Protein AF-A0A3S4NJR2-F1 (afdb_monomer)

Foldseek 3Di:
DPPPPDDDDDDDDDDDDDPDFDWDQDDPPPPPCCPPLVPPLQVADDDDDDNPDTDTDQDPDPVSVVVVVVCVVCVVVVVVCVVVVVNSHDDDPPDPPFDAVVCCQVPNDAQDKTKHKWFFQDWDLPDDQKFKAFPPPRDGDPDDAQDWDQDPPPRDTTGIHIWTKTWTWTDDPPGIAIEIETRVQCCVQLVDGRVVVVPDDSVVVVVSRVVSNVSRPPWMKTFIWGWHADPVRHIHTYTSHIDTDD

Secondary structure (DSSP, 8-state):
----S------------S----EE-----------TT---TT--------TT--EESS-SSHHHHHHHHHHHHTHHHHHHHHHTTGGGSPPPPSS--PPPHHHHHHHPPTT-EEEEEEEEEE--SSS--EEEEETTT--B--SPTT-EEE-TTT-SEEEEEEEEEEEEEEE-SS-EEEEEEEHHHHHHHH---HHHHHHS-HHHHHHHHHHHHHHHTT--EEEEEEEEE-TTS-EEEEEEEEEE--

Sequence (246 aa):
MIINNYTKVEVVEEASIISTQKKYNFTPLKSTSIDPNSTTTTGRRSFSTRSSSNILINPTIPEAEEMLSFSIQKKEVLDDIVSKKSYLQPPKPKDLETTSIQKIMDSGELGSIHWIKGSITSIPENQQFWYMACSHCKKKTQETYGSSFTCLNCNKLDIAVPRCVINVEITDSTTSIHATLFEDEAQKIFSCTGEHIMNTPMKENYDQLKIWMKNCQDKIFLFCIKVQEHQSGQRRAIIITSQKNE

pLDDT: mean 77.53, std 21.27, range [20.14, 96.0]

Structure (mmCIF, N/CA/C/O backbone):
data_AF-A0A3S4NJR2-F1
#
_entry.id   AF-A0A3S4NJR2-F1
#
loop_
_atom_site.group_PDB
_atom_site.id
_atom_site.type_symbol
_atom_site.label_atom_id
_atom_site.label_alt_id
_atom_site.label_comp_id
_atom_site.label_asym_id
_atom_site.label_entity_id
_atom_site.label_seq_id
_atom_site.pdbx_PDB_ins_code
_atom_site.Cartn_x
_atom_site.Cartn_y
_atom_site.Cartn_z
_atom_site.occupancy
_atom_site.B_iso_or_equiv
_atom_site.auth_seq_id
_atom_site.auth_comp_id
_atom_site.auth_asym_id
_atom_site.auth_atom_id
_atom_site.pdbx_PDB_model_num
ATOM 1 N N . MET A 1 1 ? -23.942 3.165 -5.547 1.00 29.58 1 MET A N 1
ATOM 2 C CA . MET A 1 1 ? -24.378 1.887 -6.145 1.00 29.58 1 MET A CA 1
ATOM 3 C C . MET A 1 1 ? -24.262 2.026 -7.655 1.00 29.58 1 MET A C 1
ATOM 5 O O . MET A 1 1 ? -25.100 2.681 -8.249 1.00 29.58 1 MET A O 1
ATOM 9 N N . ILE A 1 2 ? -23.179 1.534 -8.264 1.00 20.14 2 ILE A N 1
ATOM 10 C CA . ILE A 1 2 ? -23.088 1.441 -9.730 1.00 20.14 2 ILE A CA 1
ATOM 11 C C . ILE A 1 2 ? -23.502 0.014 -10.064 1.00 20.14 2 ILE A C 1
ATOM 13 O O . ILE A 1 2 ? -22.763 -0.931 -9.788 1.00 20.14 2 ILE A O 1
ATOM 17 N N . ILE A 1 3 ? -24.726 -0.139 -10.559 1.00 26.30 3 ILE A N 1
ATOM 18 C CA . ILE A 1 3 ? -25.216 -1.405 -11.095 1.00 26.30 3 ILE A CA 1
ATOM 19 C C . ILE A 1 3 ? -24.567 -1.534 -12.475 1.00 26.30 3 ILE A C 1
ATOM 21 O O . ILE A 1 3 ? -25.004 -0.904 -13.430 1.00 26.30 3 ILE A O 1
ATOM 25 N N . ASN A 1 4 ? -23.460 -2.271 -12.570 1.00 26.42 4 ASN A N 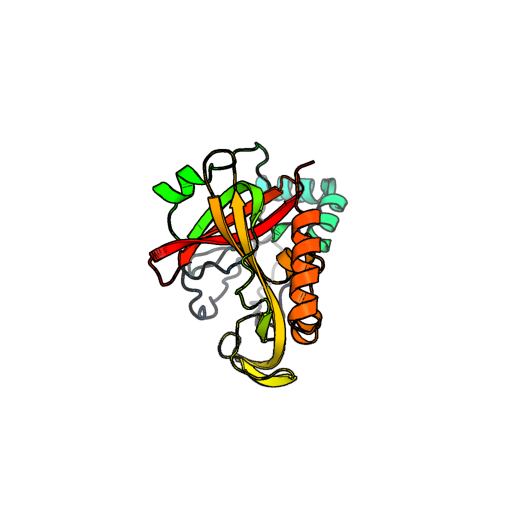1
ATOM 26 C CA . ASN A 1 4 ? -22.873 -2.591 -13.869 1.00 26.42 4 ASN A CA 1
ATOM 27 C C . ASN A 1 4 ? -23.828 -3.528 -14.629 1.00 26.42 4 ASN A C 1
ATOM 29 O O . ASN A 1 4 ? -24.313 -4.503 -14.059 1.00 26.42 4 ASN A O 1
ATOM 33 N N . ASN A 1 5 ? -24.070 -3.203 -15.901 1.00 30.44 5 ASN A N 1
ATOM 34 C CA . ASN A 1 5 ? -25.054 -3.749 -16.851 1.00 30.44 5 ASN A CA 1
ATOM 35 C C . ASN A 1 5 ? -24.989 -5.271 -17.145 1.00 30.44 5 ASN A C 1
ATOM 37 O O . ASN A 1 5 ? -24.939 -5.666 -18.306 1.00 30.44 5 ASN A O 1
ATOM 41 N N . TYR A 1 6 ? -25.016 -6.147 -16.139 1.00 32.25 6 TYR A N 1
ATOM 42 C CA . TYR A 1 6 ? -24.951 -7.606 -16.348 1.00 32.25 6 TYR A CA 1
ATOM 43 C C . TYR A 1 6 ? -26.087 -8.397 -15.686 1.00 32.25 6 TYR A C 1
ATOM 45 O O . TYR A 1 6 ? -25.988 -9.613 -15.538 1.00 32.25 6 TYR A O 1
ATOM 53 N N . THR A 1 7 ? -27.186 -7.740 -15.313 1.00 35.69 7 THR A N 1
ATOM 54 C CA . THR A 1 7 ? -28.342 -8.408 -14.699 1.00 35.69 7 THR A CA 1
ATOM 55 C C . THR A 1 7 ? -29.457 -8.571 -15.725 1.00 35.69 7 THR A C 1
ATOM 57 O O . THR A 1 7 ? -30.041 -7.583 -16.167 1.00 35.69 7 THR A O 1
ATOM 60 N N . LYS A 1 8 ? -29.784 -9.813 -16.096 1.00 32.41 8 LYS A N 1
ATOM 61 C CA . LYS A 1 8 ? -31.030 -10.107 -16.813 1.00 32.41 8 LYS A CA 1
ATOM 62 C C . LYS A 1 8 ? -32.157 -10.105 -15.776 1.00 32.41 8 LYS A C 1
ATOM 64 O O . LYS A 1 8 ? -32.159 -10.938 -14.875 1.00 32.41 8 LYS A O 1
ATOM 69 N N . VAL A 1 9 ? -33.045 -9.119 -15.850 1.00 36.62 9 VAL A N 1
ATOM 70 C CA . VAL A 1 9 ? -34.208 -8.989 -14.963 1.00 36.62 9 VAL A CA 1
ATOM 71 C C . VAL A 1 9 ? -35.401 -9.594 -15.690 1.00 36.62 9 VAL A C 1
ATOM 73 O O . VAL A 1 9 ? -35.828 -9.058 -16.708 1.00 36.62 9 VAL A O 1
ATOM 76 N N . GLU A 1 10 ? -35.925 -10.712 -15.195 1.00 34.59 10 GLU A N 1
ATOM 77 C CA . GLU A 1 10 ? -37.217 -11.227 -15.652 1.00 34.59 10 GLU A CA 1
ATOM 78 C C . GLU A 1 10 ? -38.314 -10.614 -14.777 1.00 34.59 10 GLU A C 1
ATOM 80 O O . GLU A 1 10 ? -38.336 -10.785 -13.557 1.00 34.59 10 GLU A O 1
ATOM 85 N N . VAL A 1 11 ? -39.181 -9.819 -15.405 1.00 35.97 11 VAL A N 1
ATOM 86 C CA . VAL A 1 11 ? -40.350 -9.210 -14.769 1.00 35.97 11 VAL A CA 1
ATOM 87 C C . VAL A 1 11 ? -41.508 -10.184 -14.931 1.00 35.97 11 VAL A C 1
ATOM 89 O O . VAL A 1 11 ? -41.930 -10.453 -16.050 1.00 35.97 11 VAL A O 1
ATOM 92 N N . VAL A 1 12 ? -42.021 -10.708 -13.822 1.00 36.97 12 VAL A N 1
ATOM 93 C CA . VAL A 1 12 ? -43.305 -11.415 -13.818 1.00 36.97 12 VAL A CA 1
ATOM 94 C C . VAL A 1 12 ? -44.387 -10.349 -13.645 1.00 36.97 12 VAL A C 1
ATOM 96 O O . VAL A 1 12 ? -44.468 -9.713 -12.592 1.00 36.97 12 VAL A O 1
ATOM 99 N N . GLU A 1 13 ? -45.143 -10.073 -14.708 1.00 37.41 13 GLU A N 1
ATOM 100 C CA . GLU A 1 13 ? -46.333 -9.223 -14.649 1.00 37.41 13 GLU A CA 1
ATOM 101 C C . GLU A 1 13 ? -47.498 -10.015 -14.060 1.00 37.41 13 GLU A C 1
ATOM 103 O O . GLU A 1 13 ? -47.946 -10.978 -14.669 1.00 37.41 13 GLU A O 1
ATOM 108 N N . GLU A 1 14 ? -48.045 -9.553 -12.936 1.00 33.62 14 GLU A N 1
ATOM 109 C CA . GLU A 1 14 ? -49.468 -9.727 -12.650 1.00 33.62 14 GLU A CA 1
ATOM 110 C C . GLU A 1 14 ? -50.053 -8.418 -12.116 1.00 33.62 14 GLU A C 1
ATOM 112 O O . GLU A 1 14 ? -49.460 -7.702 -11.303 1.00 33.62 14 GLU A O 1
ATOM 117 N N . ALA A 1 15 ? -51.214 -8.082 -12.671 1.00 35.09 15 ALA A N 1
ATOM 118 C CA . ALA A 1 15 ? -51.947 -6.856 -12.448 1.00 35.09 15 ALA A CA 1
ATOM 119 C C . ALA A 1 15 ? -52.637 -6.854 -11.080 1.00 35.09 15 ALA A C 1
ATOM 121 O O . ALA A 1 15 ? -53.415 -7.754 -10.780 1.00 35.09 15 ALA A O 1
ATOM 122 N N . SER A 1 16 ? -52.411 -5.807 -10.284 1.00 31.31 16 SER A N 1
ATOM 123 C CA . SER A 1 16 ? -53.430 -5.016 -9.565 1.00 31.31 16 SER A CA 1
ATOM 124 C C . SER A 1 16 ? -52.796 -4.187 -8.443 1.00 31.31 16 SER A C 1
ATOM 126 O O . SER A 1 16 ? -51.793 -4.545 -7.832 1.00 31.31 16 SER A O 1
ATOM 128 N N . ILE A 1 17 ? -53.369 -3.004 -8.238 1.00 40.81 17 ILE A N 1
ATOM 129 C CA . ILE A 1 17 ? -52.890 -1.919 -7.383 1.00 40.81 17 ILE A CA 1
ATOM 130 C C . ILE A 1 17 ? -53.127 -2.277 -5.910 1.00 40.81 17 ILE A C 1
ATOM 132 O O . ILE A 1 17 ? -54.201 -2.008 -5.389 1.00 40.81 17 ILE A O 1
ATOM 136 N N . ILE A 1 18 ? -52.130 -2.855 -5.239 1.00 33.25 18 ILE A N 1
ATOM 137 C CA . ILE A 1 18 ? -51.950 -2.866 -3.773 1.00 33.25 18 ILE A CA 1
ATOM 138 C C . ILE A 1 18 ? -50.432 -2.829 -3.538 1.00 33.25 18 ILE A C 1
ATOM 140 O O . ILE A 1 18 ? -49.684 -3.357 -4.356 1.00 33.25 18 ILE A O 1
ATOM 144 N N . SER A 1 19 ? -49.948 -2.170 -2.479 1.00 42.81 19 SER A N 1
ATOM 145 C CA . SER A 1 19 ? -48.519 -2.015 -2.161 1.00 42.81 19 SER A CA 1
ATOM 146 C C . SER A 1 19 ? -47.816 -3.364 -1.927 1.00 42.81 19 SER A C 1
ATOM 148 O O . SER A 1 19 ? -47.562 -3.782 -0.797 1.00 42.81 19 SER A O 1
ATOM 150 N N . THR A 1 20 ? -47.502 -4.089 -2.991 1.00 35.66 20 THR A N 1
ATOM 151 C CA . THR A 1 20 ? -46.770 -5.345 -2.906 1.00 35.66 20 THR A CA 1
ATOM 152 C C . THR A 1 20 ? -45.289 -5.018 -2.818 1.00 35.66 20 THR A C 1
ATOM 154 O O . THR A 1 20 ? -44.691 -4.561 -3.797 1.00 35.66 20 THR A O 1
ATOM 157 N N . GLN A 1 21 ? -44.684 -5.252 -1.650 1.00 40.69 21 GLN A N 1
ATOM 158 C CA . GLN A 1 21 ? -43.232 -5.367 -1.536 1.00 40.69 21 GLN A CA 1
ATOM 159 C C . GLN A 1 21 ? -42.765 -6.400 -2.569 1.00 40.69 21 GLN A C 1
ATOM 161 O O . GLN A 1 21 ? -43.020 -7.597 -2.430 1.00 40.69 21 GLN A O 1
ATOM 166 N N . LYS A 1 22 ? -42.120 -5.940 -3.646 1.00 46.94 22 LYS A N 1
ATOM 167 C CA . LYS A 1 22 ? -41.571 -6.839 -4.662 1.00 46.94 22 LYS A CA 1
ATOM 168 C C . LYS A 1 22 ? -40.353 -7.535 -4.069 1.00 46.94 22 LYS A C 1
ATOM 170 O O . LYS A 1 22 ? -39.317 -6.914 -3.828 1.00 46.94 22 LYS A O 1
ATOM 175 N N . LYS A 1 23 ? -40.493 -8.833 -3.817 1.00 38.91 23 LYS A N 1
ATOM 176 C CA . LYS A 1 23 ? -39.397 -9.704 -3.407 1.00 38.91 23 LYS A CA 1
ATOM 177 C C . LYS A 1 23 ? -38.653 -10.158 -4.658 1.00 38.91 23 LYS A C 1
ATOM 179 O O . LYS A 1 23 ? -39.186 -10.921 -5.456 1.00 38.91 23 LYS A O 1
ATOM 184 N N . TYR A 1 24 ? -37.430 -9.673 -4.836 1.00 50.06 24 TYR A N 1
ATOM 185 C CA . TYR A 1 24 ? -36.581 -10.082 -5.950 1.00 50.06 24 TYR A CA 1
ATOM 186 C C . TYR A 1 24 ? -35.698 -11.248 -5.512 1.00 50.06 24 TYR A C 1
ATOM 188 O O . TYR A 1 24 ? -34.908 -11.124 -4.574 1.00 50.06 24 TYR A O 1
ATOM 196 N N . ASN A 1 25 ? -35.828 -12.381 -6.199 1.00 38.06 25 ASN A N 1
ATOM 197 C CA . ASN A 1 25 ? -34.911 -13.502 -6.043 1.00 38.06 25 ASN A CA 1
ATOM 198 C C . ASN A 1 25 ? -33.714 -13.267 -6.965 1.00 38.06 25 ASN A C 1
ATOM 200 O O . ASN A 1 25 ? -33.826 -13.369 -8.184 1.00 38.06 25 ASN A O 1
ATOM 204 N N . PHE A 1 26 ? -32.566 -12.935 -6.384 1.00 42.16 26 PHE A N 1
ATOM 205 C CA . PHE A 1 26 ? -31.324 -12.826 -7.138 1.00 42.16 26 PHE A CA 1
ATOM 206 C C . PHE A 1 26 ? -30.713 -14.219 -7.274 1.00 42.16 26 PHE A C 1
ATOM 208 O O . PHE A 1 26 ? -30.324 -14.826 -6.276 1.00 42.16 26 PHE A O 1
ATOM 215 N N . THR A 1 27 ? -30.607 -14.736 -8.497 1.00 35.25 27 THR A N 1
ATOM 216 C CA . THR A 1 27 ? -29.795 -15.929 -8.748 1.00 35.25 27 THR A CA 1
ATOM 217 C C . THR A 1 27 ? -28.337 -15.556 -8.486 1.00 35.25 27 THR A C 1
ATOM 219 O O . THR A 1 27 ? -27.840 -14.615 -9.113 1.00 35.25 27 THR A O 1
ATOM 222 N N . PRO A 1 28 ? -27.622 -16.243 -7.577 1.00 33.47 28 PRO A N 1
ATOM 223 C CA . PRO A 1 28 ? -26.197 -16.017 -7.432 1.00 33.47 28 PRO A CA 1
ATOM 224 C C . PRO A 1 28 ? -25.546 -16.363 -8.771 1.00 33.47 28 PRO A C 1
ATOM 226 O O . PRO A 1 28 ? -25.568 -17.521 -9.193 1.00 33.47 28 PRO A O 1
ATOM 229 N N . LEU A 1 29 ? -24.964 -15.377 -9.458 1.00 32.09 29 LEU A N 1
ATOM 230 C CA . LEU A 1 29 ? -23.935 -15.701 -10.439 1.00 32.09 29 LEU A CA 1
ATOM 231 C C . LEU A 1 29 ? -22.889 -16.499 -9.668 1.00 32.09 29 LEU A C 1
ATOM 233 O O . LEU A 1 29 ? -22.481 -16.049 -8.593 1.00 32.09 29 LEU A O 1
ATOM 237 N N . LYS A 1 30 ? -22.527 -17.692 -10.172 1.00 31.27 30 LYS A N 1
ATOM 238 C CA . LYS A 1 30 ? -21.440 -18.507 -9.614 1.00 31.27 30 LYS A CA 1
ATOM 239 C C . LYS A 1 30 ? -20.334 -17.538 -9.241 1.00 31.27 30 LYS A C 1
ATOM 241 O O . LYS A 1 30 ? -19.779 -16.889 -10.128 1.00 31.27 30 LYS A O 1
ATOM 246 N N . SER A 1 31 ? -20.075 -17.393 -7.943 1.00 32.47 31 SER A N 1
ATOM 247 C CA . SER A 1 31 ? -18.897 -16.674 -7.518 1.00 32.47 31 SER A CA 1
ATOM 248 C C . SER A 1 31 ? -17.757 -17.396 -8.222 1.00 32.47 31 SER A C 1
ATOM 250 O O . SER A 1 31 ? -17.517 -18.580 -7.989 1.00 32.47 31 SER A O 1
ATOM 252 N N . THR A 1 32 ? -17.080 -16.726 -9.156 1.00 30.62 32 THR A N 1
ATOM 253 C CA . THR A 1 32 ? -15.670 -17.038 -9.354 1.00 30.62 32 THR A CA 1
ATOM 254 C C . THR A 1 32 ? -15.114 -16.887 -7.963 1.00 30.62 32 THR A C 1
ATOM 256 O O . THR A 1 32 ? -15.147 -15.767 -7.454 1.00 30.62 32 THR A O 1
ATOM 259 N N . SER A 1 33 ? -14.831 -18.020 -7.323 1.00 30.11 33 SER A N 1
ATOM 260 C CA . SER A 1 33 ? -14.472 -18.162 -5.922 1.00 30.11 33 SER A CA 1
ATOM 261 C C . SER A 1 33 ? -13.637 -16.965 -5.497 1.00 30.11 33 SER A C 1
ATOM 263 O O . SER A 1 33 ? -12.429 -16.917 -5.722 1.00 30.11 33 SER A O 1
ATOM 265 N N . ILE A 1 34 ? -14.302 -15.956 -4.931 1.00 36.22 34 ILE A N 1
ATOM 266 C CA . ILE A 1 34 ? -13.611 -14.998 -4.102 1.00 36.22 34 ILE A CA 1
ATOM 267 C C . ILE A 1 34 ? -13.386 -15.847 -2.882 1.00 36.22 34 ILE A C 1
ATOM 269 O O . ILE A 1 34 ? -14.312 -16.106 -2.114 1.00 36.22 34 ILE A O 1
ATOM 273 N N . ASP A 1 35 ? -12.189 -16.418 -2.848 1.00 32.62 35 ASP A N 1
ATOM 274 C CA . ASP A 1 35 ? -11.676 -17.137 -1.709 1.00 32.62 35 ASP A CA 1
ATOM 275 C C . ASP A 1 35 ? -12.105 -16.328 -0.472 1.00 32.62 35 ASP A C 1
ATOM 277 O O . ASP A 1 35 ? -11.863 -15.116 -0.441 1.00 32.62 35 ASP A O 1
ATOM 281 N N . PRO A 1 36 ? -12.800 -16.903 0.517 1.00 34.22 36 PRO A N 1
ATOM 282 C CA . PRO A 1 36 ? -13.149 -16.167 1.732 1.00 34.22 36 PRO A CA 1
ATOM 283 C C . PRO A 1 36 ? -11.890 -15.641 2.451 1.00 34.22 36 PRO A C 1
ATOM 285 O O . PRO A 1 36 ? -11.971 -14.675 3.205 1.00 34.22 36 PRO A O 1
ATOM 288 N N . ASN A 1 37 ? -10.718 -16.201 2.118 1.00 34.28 37 ASN A N 1
ATOM 289 C CA . ASN A 1 37 ? -9.389 -15.725 2.505 1.00 34.28 37 ASN A CA 1
ATOM 290 C C . ASN A 1 37 ? -8.712 -14.795 1.476 1.00 34.28 37 ASN A C 1
ATOM 292 O O . ASN A 1 37 ? -7.671 -14.203 1.775 1.00 34.28 37 ASN A O 1
ATOM 296 N N . SER A 1 38 ? -9.309 -14.582 0.298 1.00 34.53 38 SER A N 1
ATOM 297 C CA . SER A 1 38 ? -8.967 -13.529 -0.669 1.00 34.53 38 SER A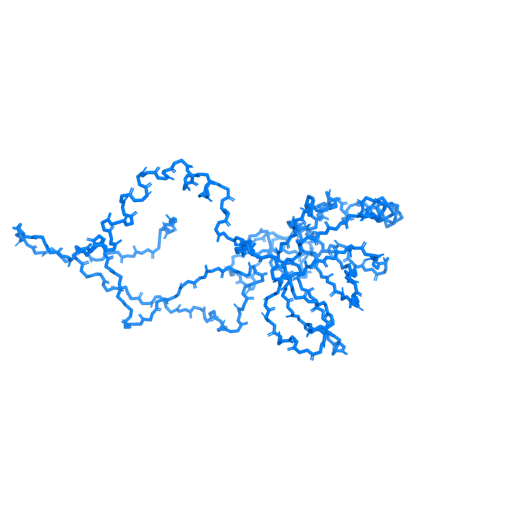 CA 1
ATOM 298 C C . SER A 1 38 ? -9.503 -12.214 -0.129 1.00 34.53 38 SER A C 1
ATOM 300 O O . SER A 1 38 ? -10.408 -11.554 -0.644 1.00 34.53 38 SER A O 1
ATOM 302 N N . THR A 1 39 ? -8.888 -11.828 0.977 1.00 35.34 39 THR A N 1
ATOM 303 C CA . THR A 1 39 ? -8.815 -10.466 1.448 1.00 35.34 39 THR A CA 1
ATOM 304 C C . THR A 1 39 ? -8.203 -9.659 0.313 1.00 35.34 39 THR A C 1
ATOM 306 O O . THR A 1 39 ? -6.978 -9.530 0.207 1.00 35.34 39 THR A O 1
ATOM 309 N N . THR A 1 40 ? -9.066 -9.128 -0.562 1.00 38.59 40 THR A N 1
ATOM 310 C CA . THR A 1 40 ? -8.694 -8.044 -1.468 1.00 38.59 40 THR A CA 1
ATOM 311 C C . THR A 1 40 ? -7.816 -7.094 -0.666 1.00 38.59 40 THR A C 1
ATOM 313 O O . THR A 1 40 ? -8.137 -6.742 0.471 1.00 38.59 40 THR A O 1
ATOM 316 N N . THR A 1 41 ? -6.656 -6.753 -1.218 1.00 41.72 41 THR A N 1
ATOM 317 C CA . THR A 1 41 ? -5.573 -5.979 -0.588 1.00 41.72 41 THR A CA 1
ATOM 318 C C . THR A 1 41 ? -6.032 -4.629 -0.003 1.00 41.72 41 THR A C 1
ATOM 320 O O . THR A 1 41 ? -5.253 -3.902 0.587 1.00 41.72 41 THR A O 1
ATOM 323 N N . THR A 1 42 ? -7.309 -4.288 -0.157 1.00 45.72 42 THR A N 1
ATOM 324 C CA . THR A 1 42 ? -7.905 -2.977 0.037 1.00 45.72 42 THR A CA 1
ATOM 325 C C . THR A 1 42 ? -8.683 -2.795 1.343 1.00 45.72 42 THR A C 1
ATOM 327 O O . THR A 1 42 ? -9.213 -1.710 1.537 1.00 45.72 42 THR A O 1
ATOM 330 N N . GLY A 1 43 ? -8.833 -3.809 2.211 1.00 48.16 43 GLY A N 1
ATOM 331 C CA . GLY A 1 43 ? -9.565 -3.644 3.486 1.00 48.16 43 GLY A CA 1
ATOM 332 C C . GLY A 1 43 ? -11.011 -3.142 3.323 1.00 48.16 43 GLY A C 1
ATOM 333 O O . GLY A 1 43 ? -11.546 -2.452 4.187 1.00 48.16 43 GLY A O 1
ATOM 334 N N . ARG A 1 44 ? -11.633 -3.439 2.173 1.00 54.78 44 ARG A N 1
ATOM 335 C CA . ARG A 1 44 ? -12.941 -2.904 1.780 1.00 54.78 44 ARG A CA 1
ATOM 336 C C . ARG A 1 44 ? -14.063 -3.631 2.507 1.00 54.78 44 ARG A C 1
ATOM 338 O O . ARG A 1 44 ? -14.086 -4.860 2.547 1.00 54.78 44 ARG A O 1
ATOM 345 N N . ARG A 1 45 ? -15.056 -2.873 2.980 1.00 55.16 45 ARG A N 1
ATOM 346 C CA . ARG A 1 45 ? -16.348 -3.433 3.397 1.00 55.16 45 ARG A CA 1
ATOM 347 C C . ARG A 1 45 ? -17.043 -3.996 2.161 1.00 55.16 45 ARG A C 1
ATOM 349 O O . ARG A 1 45 ? -17.325 -3.259 1.218 1.00 55.16 45 ARG A O 1
ATOM 356 N N . SER A 1 46 ? -17.286 -5.300 2.153 1.00 63.97 46 SER A N 1
ATOM 357 C CA . SER A 1 46 ? -18.014 -5.977 1.082 1.00 63.97 46 SER A CA 1
ATOM 358 C C . SER A 1 46 ? -19.084 -6.877 1.682 1.00 63.97 46 SER A C 1
ATOM 360 O O . SER A 1 46 ? -18.899 -7.435 2.760 1.00 63.97 46 SER A O 1
ATOM 362 N N . PHE A 1 47 ? -20.206 -6.989 0.981 1.00 65.31 47 PHE A N 1
ATOM 363 C CA . PHE A 1 47 ? -21.265 -7.940 1.285 1.00 65.31 47 PHE A CA 1
ATOM 364 C C . PHE A 1 47 ? -21.411 -8.871 0.088 1.00 65.31 47 PHE A C 1
ATOM 366 O O . PHE A 1 47 ? -21.287 -8.441 -1.060 1.00 65.31 47 PHE A O 1
ATOM 373 N N . SER A 1 48 ? -21.675 -10.142 0.358 1.00 75.44 48 SER A N 1
ATOM 374 C CA . SER A 1 48 ? -22.055 -11.116 -0.659 1.00 75.44 48 SER A CA 1
ATOM 375 C C . SER A 1 48 ? -23.404 -11.715 -0.284 1.00 75.44 48 SER A C 1
ATOM 377 O O . SER A 1 48 ? -23.754 -11.797 0.894 1.00 75.44 48 SER A O 1
ATOM 379 N N . THR A 1 49 ? -24.185 -12.092 -1.289 1.00 77.56 49 THR A N 1
ATOM 380 C CA . THR A 1 49 ? -25.458 -12.783 -1.094 1.00 77.56 49 THR A CA 1
ATOM 381 C C . THR A 1 49 ? -25.262 -14.288 -1.232 1.00 77.56 49 THR A C 1
ATOM 383 O O . THR A 1 49 ? -24.415 -14.769 -1.986 1.00 77.56 49 THR A O 1
ATOM 386 N N . ARG A 1 50 ? -26.062 -15.050 -0.489 1.00 78.62 50 ARG A N 1
ATOM 387 C CA . ARG A 1 50 ? -26.233 -16.498 -0.654 1.00 78.62 50 ARG A CA 1
ATOM 388 C C . ARG A 1 50 ? -27.612 -16.761 -1.258 1.00 78.62 50 ARG A C 1
ATOM 390 O O . ARG A 1 50 ? -28.441 -15.858 -1.322 1.00 78.62 50 ARG A O 1
ATOM 397 N N . SER A 1 51 ? -27.886 -18.003 -1.650 1.00 82.25 51 SER A N 1
ATOM 398 C CA . SER A 1 51 ? -29.200 -18.402 -2.184 1.00 82.25 51 SER A CA 1
ATOM 399 C C . SER A 1 51 ? -30.369 -18.126 -1.228 1.00 82.25 51 SER A C 1
ATOM 401 O O . SER A 1 51 ? -31.495 -17.962 -1.678 1.00 82.25 51 SER A O 1
ATOM 403 N N . SER A 1 52 ? -30.110 -18.052 0.079 1.00 82.12 52 SER A N 1
ATOM 404 C CA . SER A 1 52 ? -31.097 -17.721 1.111 1.00 82.12 52 SER A CA 1
ATOM 405 C C . SER A 1 52 ? -31.145 -16.234 1.491 1.00 82.12 52 SER A C 1
ATOM 407 O O . SER A 1 52 ? -31.936 -15.853 2.356 1.00 82.12 52 SER A O 1
ATOM 409 N N . SER A 1 53 ? -30.305 -15.380 0.897 1.00 80.81 53 SER A N 1
ATOM 410 C CA . SER A 1 53 ? -30.307 -13.941 1.174 1.00 80.81 53 SER A CA 1
ATOM 411 C C . SER A 1 53 ? -31.521 -13.264 0.542 1.00 80.81 53 SER A C 1
ATOM 413 O O . SER A 1 53 ? -31.876 -13.548 -0.597 1.00 80.81 53 SER A O 1
ATOM 415 N N . ASN A 1 54 ? -32.125 -12.318 1.262 1.00 82.50 54 ASN A N 1
ATOM 416 C CA . ASN A 1 54 ? -33.252 -11.525 0.776 1.00 82.5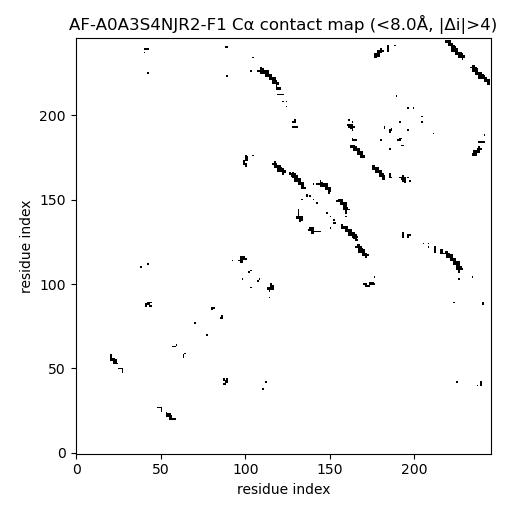0 54 ASN A CA 1
ATOM 417 C C . ASN A 1 54 ? -32.873 -10.042 0.813 1.00 82.50 54 ASN A C 1
ATOM 419 O O . ASN A 1 54 ? -32.352 -9.572 1.822 1.00 82.50 54 ASN A O 1
ATOM 423 N N . ILE A 1 55 ? -33.135 -9.316 -0.275 1.00 84.94 55 ILE A N 1
ATOM 424 C CA . ILE A 1 55 ? -32.976 -7.859 -0.345 1.00 84.94 55 ILE A CA 1
ATOM 425 C C . ILE A 1 55 ? -34.363 -7.274 -0.591 1.00 84.94 55 ILE A C 1
ATOM 427 O O . ILE A 1 55 ? -34.985 -7.554 -1.616 1.00 84.94 55 ILE A O 1
ATOM 431 N N . LEU A 1 56 ? -34.848 -6.485 0.363 1.00 83.81 56 LEU A N 1
ATOM 432 C CA . LEU A 1 56 ? -36.122 -5.781 0.263 1.00 83.81 56 LEU A CA 1
ATOM 433 C C . LEU A 1 56 ? -35.850 -4.351 -0.207 1.00 83.81 56 LEU A C 1
ATOM 435 O O . LEU A 1 56 ? -35.012 -3.660 0.369 1.00 83.81 56 LEU A O 1
ATOM 439 N N . ILE A 1 57 ? -36.539 -3.918 -1.262 1.00 86.25 57 ILE A N 1
ATOM 440 C CA . ILE A 1 57 ? -36.416 -2.556 -1.792 1.00 86.25 57 ILE A CA 1
ATOM 441 C C . ILE A 1 57 ? -37.514 -1.706 -1.166 1.00 86.25 57 ILE A C 1
ATOM 443 O O . ILE A 1 57 ? -38.690 -2.030 -1.319 1.00 86.25 57 ILE A O 1
ATOM 447 N N . ASN A 1 58 ? -37.115 -0.627 -0.491 1.00 81.69 58 ASN A N 1
ATOM 448 C CA . ASN A 1 58 ? -38.006 0.296 0.218 1.00 81.69 58 ASN A CA 1
ATOM 449 C C . ASN A 1 58 ? -39.007 -0.436 1.135 1.00 81.69 58 ASN A C 1
ATOM 451 O O . ASN A 1 58 ? -40.219 -0.299 0.949 1.00 81.69 58 ASN A O 1
ATOM 455 N N . PRO A 1 59 ? -38.528 -1.266 2.083 1.00 87.44 59 PRO A N 1
ATOM 456 C CA . PRO A 1 59 ? -39.421 -1.944 3.008 1.00 87.44 59 PRO A CA 1
ATOM 457 C C . PRO A 1 59 ? -40.164 -0.920 3.869 1.00 87.44 59 PRO A C 1
ATOM 459 O O . PRO A 1 59 ? -39.616 0.109 4.249 1.00 87.44 59 PRO A O 1
ATOM 462 N N . THR A 1 60 ? -41.412 -1.230 4.198 1.00 91.56 60 THR A N 1
ATOM 463 C CA . THR A 1 60 ? -42.267 -0.404 5.062 1.00 91.56 60 THR A CA 1
ATOM 464 C C . THR A 1 60 ? -41.973 -0.743 6.520 1.00 91.56 60 THR A C 1
ATOM 466 O O . THR A 1 60 ? -42.762 -1.409 7.187 1.00 91.56 60 THR A O 1
ATOM 469 N N . ILE A 1 61 ? -40.772 -0.388 6.969 1.00 90.94 61 ILE A N 1
ATOM 470 C CA . ILE A 1 61 ? -40.305 -0.578 8.345 1.00 90.94 61 ILE A CA 1
ATOM 471 C C . ILE A 1 61 ? -39.735 0.747 8.867 1.00 90.94 61 ILE A C 1
ATOM 473 O O . ILE A 1 61 ? -39.172 1.505 8.066 1.00 90.94 61 ILE A O 1
ATOM 477 N N . PRO A 1 62 ? -39.837 1.026 10.179 1.00 93.69 62 PRO A N 1
ATOM 478 C CA . PRO A 1 62 ? -39.378 2.292 10.753 1.00 93.69 62 PRO A CA 1
ATOM 479 C C . PRO A 1 62 ? -37.921 2.629 10.408 1.00 93.69 62 PRO A C 1
ATOM 481 O O . PRO A 1 62 ? -37.605 3.769 10.077 1.00 93.69 62 PRO A O 1
ATOM 484 N N . GLU A 1 63 ? -37.038 1.629 10.390 1.00 89.81 63 GLU A N 1
ATOM 485 C CA . GLU A 1 63 ? -35.610 1.802 10.107 1.00 89.81 63 GLU A CA 1
ATOM 486 C C . GLU A 1 63 ? -35.353 2.295 8.674 1.00 89.81 63 GLU A C 1
ATOM 488 O O . GLU A 1 63 ? -34.408 3.045 8.420 1.00 89.81 63 GLU A O 1
ATOM 493 N N . ALA A 1 64 ? -36.188 1.886 7.714 1.00 84.56 64 ALA A N 1
ATOM 494 C CA . ALA A 1 64 ? -36.061 2.311 6.323 1.00 84.56 64 ALA A CA 1
ATOM 495 C C . ALA A 1 64 ? -36.562 3.746 6.117 1.00 84.56 64 ALA A C 1
ATOM 497 O O . ALA A 1 64 ? -35.956 4.499 5.350 1.00 84.56 64 ALA A O 1
ATOM 498 N N . GLU A 1 65 ? -37.622 4.140 6.825 1.00 90.12 65 GLU A N 1
ATOM 499 C CA . GLU A 1 65 ? -38.132 5.516 6.832 1.00 90.12 65 GLU A CA 1
ATOM 500 C C . GLU A 1 65 ? -37.146 6.480 7.509 1.00 90.12 65 GLU A C 1
ATOM 502 O O . GLU A 1 65 ? -36.881 7.574 6.993 1.00 90.12 65 GLU A O 1
ATOM 507 N N . GLU A 1 66 ? -36.533 6.052 8.615 1.00 93.38 66 GLU A N 1
ATOM 508 C CA . GLU A 1 66 ? -35.469 6.792 9.295 1.00 93.38 66 GLU A CA 1
ATOM 509 C C . GLU A 1 66 ? -34.251 6.969 8.378 1.00 93.38 66 GLU A C 1
ATOM 511 O O . GLU A 1 66 ? -33.763 8.089 8.196 1.00 93.38 66 GLU A O 1
ATOM 516 N N . MET A 1 67 ? -33.793 5.891 7.727 1.00 84.56 67 MET A N 1
ATOM 517 C CA . MET A 1 67 ? -32.659 5.945 6.800 1.00 84.56 67 MET A CA 1
ATOM 518 C C . MET A 1 67 ? -32.938 6.858 5.597 1.00 84.56 67 MET A C 1
ATOM 520 O O . MET A 1 67 ? -32.045 7.594 5.163 1.00 84.56 67 MET A O 1
ATOM 524 N N . LEU A 1 68 ? -34.166 6.851 5.066 1.00 89.06 68 LEU A N 1
ATOM 525 C CA . LEU A 1 68 ? -34.573 7.756 3.990 1.00 89.06 68 LEU A CA 1
ATOM 526 C C . LEU A 1 68 ? -34.514 9.216 4.452 1.00 89.06 68 LEU A C 1
ATOM 528 O O . LEU A 1 68 ? -33.875 10.040 3.792 1.00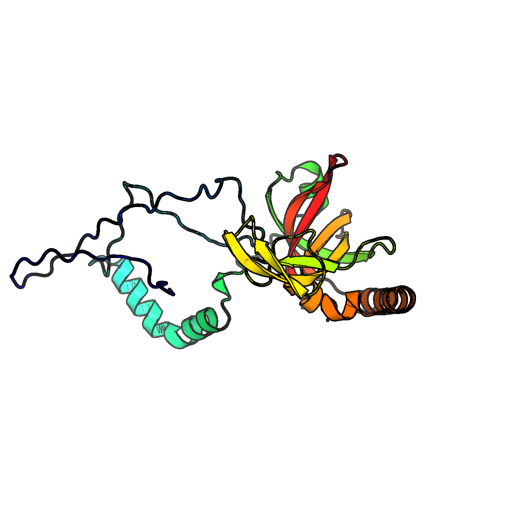 89.06 68 LEU A O 1
ATOM 532 N N . SER A 1 69 ? -35.109 9.516 5.607 1.00 91.81 69 SER A N 1
ATOM 533 C CA . SER A 1 69 ? -35.108 10.858 6.202 1.00 91.81 69 SER A CA 1
ATOM 534 C C . SER A 1 69 ? -33.682 11.362 6.448 1.00 91.81 69 SER A C 1
ATOM 536 O O . SER A 1 69 ? -33.332 12.477 6.049 1.00 91.81 69 SER A O 1
ATOM 538 N N . PHE A 1 70 ? -32.819 10.505 7.004 1.00 90.50 70 PHE A N 1
ATOM 539 C CA . PHE A 1 70 ? -31.395 10.782 7.186 1.00 90.50 70 PHE A CA 1
ATOM 540 C C . PHE A 1 70 ? -30.691 11.080 5.856 1.00 90.50 70 PHE A C 1
ATOM 542 O O . PHE A 1 70 ? -29.917 12.035 5.766 1.00 90.50 70 PHE A O 1
ATOM 549 N N . SER A 1 71 ? -30.965 10.296 4.807 1.00 87.56 71 SER A N 1
ATOM 550 C CA . SER A 1 71 ? -30.321 10.472 3.499 1.00 87.56 71 SER A CA 1
ATOM 551 C C . SER A 1 71 ? -30.668 11.805 2.835 1.00 87.56 71 SER A C 1
ATOM 553 O O . SER A 1 71 ? -29.803 12.429 2.220 1.00 87.56 71 SER A O 1
ATOM 555 N N . ILE A 1 72 ? -31.907 12.272 3.011 1.00 91.06 72 ILE A N 1
ATOM 556 C CA . ILE A 1 72 ? -32.362 13.574 2.518 1.00 91.06 72 ILE A CA 1
ATOM 557 C C . ILE A 1 72 ? -31.685 14.688 3.319 1.00 91.06 72 ILE A C 1
ATOM 559 O O . ILE A 1 72 ? -31.109 15.605 2.734 1.00 91.06 72 ILE A O 1
ATOM 563 N N . GLN A 1 73 ? -31.684 14.580 4.650 1.00 93.75 73 GLN A N 1
ATOM 564 C CA . GLN A 1 73 ? -31.081 15.582 5.532 1.00 93.75 73 GLN A CA 1
ATOM 565 C C . GLN A 1 73 ? -29.564 15.721 5.324 1.00 93.75 73 GLN A C 1
ATOM 567 O O . GLN A 1 73 ? -29.011 16.811 5.463 1.00 93.75 73 GLN A O 1
ATOM 572 N N . LYS A 1 74 ? -28.871 14.620 5.013 1.00 92.00 74 LYS A N 1
ATOM 573 C CA . LYS A 1 74 ? -27.408 14.564 4.854 1.00 92.00 74 LYS A CA 1
ATOM 574 C C . LYS A 1 74 ? -26.962 14.449 3.397 1.00 92.00 74 LYS A C 1
ATOM 576 O O . LYS A 1 74 ? -25.826 14.046 3.152 1.00 92.00 74 LYS A O 1
ATOM 581 N N . LYS A 1 75 ? -27.822 14.814 2.441 1.00 90.00 75 LYS A N 1
ATOM 582 C CA . LYS A 1 75 ? -27.582 14.652 1.000 1.00 90.00 75 LYS A CA 1
ATOM 583 C C . LYS A 1 75 ? -26.208 15.158 0.557 1.00 90.00 75 LYS A C 1
ATOM 585 O O . LYS A 1 75 ? -25.458 14.396 -0.035 1.00 90.00 75 LYS A O 1
ATOM 590 N N . GLU A 1 76 ? -25.847 16.390 0.912 1.00 90.31 76 GLU A N 1
ATOM 591 C CA . GLU A 1 76 ? -24.558 16.985 0.524 1.00 90.31 76 GLU A CA 1
ATOM 592 C C . GLU A 1 76 ? -23.356 16.188 1.054 1.00 90.31 76 GLU A C 1
ATOM 594 O O . GLU A 1 76 ? -22.398 15.932 0.328 1.00 90.31 76 GLU A O 1
ATOM 599 N N . VAL A 1 77 ? -23.427 15.726 2.307 1.00 86.56 77 VAL A N 1
ATOM 600 C CA . VAL A 1 77 ? -22.377 14.902 2.927 1.00 86.56 77 VAL A CA 1
ATOM 601 C C . VAL A 1 77 ? -22.271 13.545 2.230 1.00 86.56 77 VAL A C 1
ATOM 603 O O . VAL A 1 77 ? -21.171 13.041 2.005 1.00 86.56 77 VAL A O 1
ATOM 606 N N . LEU A 1 78 ? -23.405 12.937 1.880 1.00 82.00 78 LEU A N 1
ATOM 607 C CA . LEU A 1 78 ? -23.434 11.663 1.165 1.00 82.00 78 LEU A CA 1
ATOM 608 C C . LEU A 1 78 ? -22.904 11.807 -0.265 1.00 82.00 78 LEU A C 1
ATOM 610 O O . LEU A 1 78 ? -22.128 10.958 -0.701 1.00 82.00 78 LEU A O 1
ATOM 614 N N . ASP A 1 79 ? -23.258 12.883 -0.964 1.00 86.44 79 ASP A N 1
ATOM 615 C CA . ASP A 1 79 ? -22.761 13.185 -2.308 1.00 86.44 79 ASP A CA 1
ATOM 616 C C . ASP A 1 79 ? -21.232 13.409 -2.289 1.00 86.44 79 ASP A C 1
ATOM 618 O O . ASP A 1 79 ? -20.511 12.891 -3.152 1.00 86.44 79 ASP A O 1
ATOM 622 N N . ASP A 1 80 ? -20.699 14.065 -1.252 1.00 83.31 80 ASP A N 1
ATOM 623 C CA . ASP A 1 80 ? -19.253 14.191 -1.020 1.00 83.31 80 ASP A CA 1
ATOM 624 C C . ASP A 1 80 ? -18.578 12.827 -0.779 1.00 83.31 80 ASP A C 1
ATOM 626 O O . ASP A 1 80 ? -17.579 12.485 -1.417 1.00 83.31 80 ASP A O 1
ATOM 630 N N . ILE A 1 81 ? -19.159 11.989 0.085 1.00 76.94 81 ILE A N 1
ATOM 631 C CA . ILE A 1 81 ? -18.657 10.631 0.355 1.00 76.94 81 ILE A CA 1
ATOM 632 C C . ILE A 1 81 ? -18.658 9.777 -0.920 1.00 76.94 81 ILE A C 1
ATOM 634 O O . ILE A 1 81 ? -17.721 9.002 -1.148 1.00 76.94 81 ILE A O 1
ATOM 638 N N . VAL A 1 82 ? -19.704 9.891 -1.743 1.00 80.00 82 VAL A N 1
ATOM 639 C CA . VAL A 1 82 ? -19.852 9.125 -2.985 1.00 80.00 82 VAL A CA 1
ATOM 640 C C . VAL A 1 82 ? -18.850 9.587 -4.036 1.00 80.00 82 VAL A C 1
ATOM 642 O O . VAL A 1 82 ? -18.168 8.741 -4.624 1.00 80.00 82 VAL A O 1
ATOM 645 N N . SER A 1 83 ? -18.728 10.899 -4.240 1.00 79.19 83 SER A N 1
ATOM 646 C CA . SER A 1 83 ? -17.808 11.491 -5.220 1.00 79.19 83 SER A CA 1
ATOM 647 C C . SER A 1 83 ? -16.346 11.186 -4.885 1.00 79.19 83 SER A C 1
ATOM 649 O O . SER A 1 83 ? -15.604 10.710 -5.748 1.00 79.19 83 SER A O 1
ATOM 651 N N . LYS A 1 84 ? -15.953 11.337 -3.615 1.00 75.94 84 LYS A N 1
ATOM 652 C CA . LYS A 1 84 ? -14.600 11.015 -3.125 1.00 75.94 84 LYS A CA 1
ATOM 653 C C . LYS A 1 84 ? -14.355 9.520 -2.932 1.00 75.94 84 LYS A C 1
ATOM 655 O O . LYS A 1 84 ? -13.225 9.107 -2.685 1.00 75.94 84 LYS A O 1
ATOM 660 N N . LYS A 1 85 ? -15.401 8.693 -3.031 1.00 72.06 85 LYS A N 1
ATOM 661 C CA . LYS A 1 85 ? -15.368 7.249 -2.752 1.00 72.06 85 LYS A CA 1
ATOM 662 C C . LYS A 1 85 ? -14.787 6.912 -1.371 1.00 72.06 85 LYS A C 1
ATOM 664 O O . LYS A 1 85 ? -14.182 5.853 -1.193 1.00 72.06 85 LYS A O 1
ATOM 669 N N . SER A 1 86 ? -15.004 7.776 -0.377 1.00 66.38 86 SER A N 1
ATOM 670 C CA . SER A 1 86 ? -14.442 7.642 0.979 1.00 66.38 86 SER A CA 1
ATOM 671 C C . SER A 1 86 ? -14.858 6.339 1.673 1.00 66.38 86 SER A C 1
ATOM 673 O O . SER A 1 86 ? -14.126 5.817 2.506 1.00 66.38 86 SER A O 1
ATOM 675 N N . TYR A 1 87 ? -16.000 5.763 1.282 1.00 67.06 87 TYR A N 1
ATOM 676 C CA . TYR A 1 87 ? -16.503 4.471 1.767 1.00 67.06 87 TYR A CA 1
ATOM 677 C C . TYR A 1 87 ? -15.638 3.259 1.372 1.00 67.06 87 TYR A C 1
ATOM 679 O O . TYR A 1 87 ? -15.842 2.167 1.902 1.00 67.06 87 TYR A O 1
ATOM 687 N N . LEU A 1 88 ? -14.703 3.415 0.426 1.00 65.75 88 LEU A N 1
ATOM 688 C CA . LEU A 1 88 ? -13.747 2.365 0.057 1.00 65.75 88 LEU A CA 1
ATOM 689 C C . LEU A 1 88 ? -12.556 2.283 1.013 1.00 65.75 88 LEU A C 1
ATOM 691 O O . LEU A 1 88 ? -11.817 1.300 0.950 1.00 65.75 88 LEU A O 1
ATOM 695 N N . GLN A 1 89 ? -12.354 3.298 1.853 1.00 63.50 89 GLN A N 1
ATOM 696 C CA . GLN A 1 89 ? -11.288 3.311 2.842 1.00 63.50 89 GLN A CA 1
ATOM 697 C C . GLN A 1 89 ? -11.783 2.717 4.167 1.00 63.50 89 GLN A C 1
ATOM 699 O O . GLN A 1 89 ? -12.964 2.862 4.503 1.00 63.50 89 GLN A O 1
ATOM 704 N N . PRO A 1 90 ? -10.908 2.041 4.931 1.00 64.38 90 PRO A N 1
ATOM 705 C CA . PRO A 1 90 ? -11.259 1.600 6.270 1.00 64.38 90 PRO A CA 1
ATOM 706 C C . PRO A 1 90 ? -11.700 2.812 7.108 1.00 64.38 90 PRO A C 1
ATOM 708 O O . PRO A 1 90 ? -11.116 3.894 6.978 1.00 64.38 90 PRO A O 1
ATOM 711 N N . PRO A 1 91 ? -12.751 2.665 7.939 1.00 62.09 91 PRO A N 1
ATOM 712 C CA . PRO A 1 91 ? -13.225 3.753 8.782 1.00 62.09 91 PRO A CA 1
ATOM 713 C C . PRO A 1 91 ? -12.070 4.240 9.652 1.00 62.09 91 PRO A C 1
ATOM 715 O O . PRO A 1 91 ? -11.377 3.433 10.276 1.00 62.09 91 PRO A O 1
ATOM 718 N N . LYS A 1 92 ? -11.875 5.559 9.692 1.00 64.38 92 LYS A N 1
ATOM 719 C CA . LYS A 1 92 ? -10.965 6.152 10.666 1.00 64.38 92 LYS A CA 1
ATOM 720 C C . LYS A 1 92 ? -11.462 5.758 12.063 1.00 64.38 92 LYS A C 1
ATOM 722 O O . LYS A 1 92 ? -12.668 5.893 12.304 1.00 64.38 92 LYS A O 1
ATOM 727 N N . PRO A 1 93 ? -10.595 5.265 12.958 1.00 62.03 93 PRO A N 1
ATOM 728 C CA . PRO A 1 93 ? -10.967 5.072 14.349 1.00 62.03 93 PRO A CA 1
ATOM 729 C C . PRO A 1 93 ? -11.491 6.410 14.886 1.00 62.03 93 PRO A C 1
ATOM 731 O O . PRO A 1 93 ? -10.811 7.426 14.755 1.00 62.03 93 PRO A O 1
ATOM 734 N N . LYS A 1 94 ? -12.741 6.439 15.374 1.00 58.06 94 LYS A N 1
ATOM 735 C CA . LYS A 1 94 ? -13.312 7.642 16.012 1.00 58.06 94 LYS A CA 1
ATOM 736 C C . LYS A 1 94 ? -12.551 7.960 17.295 1.00 58.06 94 LYS A C 1
ATOM 738 O O . LYS A 1 94 ? -12.255 9.119 17.557 1.00 58.06 94 LYS A O 1
ATOM 743 N N . ASP A 1 95 ? -12.183 6.896 17.999 1.00 54.47 95 ASP A N 1
ATOM 744 C CA . ASP A 1 95 ? -11.262 6.888 19.116 1.00 54.47 95 ASP A CA 1
ATOM 745 C C . ASP A 1 95 ? -9.955 6.289 18.618 1.00 54.47 95 ASP A C 1
ATOM 747 O O . ASP A 1 95 ? -9.955 5.296 17.894 1.00 54.47 95 ASP A O 1
ATOM 751 N N . LEU A 1 96 ? -8.845 6.922 18.961 1.00 56.28 96 LEU A N 1
ATOM 752 C CA . LEU A 1 96 ? -7.485 6.634 18.519 1.00 56.28 96 LEU A CA 1
ATOM 753 C C . LEU A 1 96 ? -6.949 5.268 19.019 1.00 56.28 96 LEU A C 1
ATOM 755 O O . LEU A 1 96 ? -5.791 5.194 19.419 1.00 56.28 96 LEU A O 1
ATOM 759 N N . GLU A 1 97 ? -7.754 4.195 19.043 1.00 68.50 97 GLU A N 1
ATOM 760 C CA . GLU A 1 97 ? -7.329 2.831 19.392 1.00 68.50 97 GLU A CA 1
ATOM 761 C C . GLU A 1 97 ? -6.399 2.279 18.306 1.00 68.50 97 GLU A C 1
ATOM 763 O O . GLU A 1 97 ? -6.734 1.434 17.475 1.00 68.50 97 GLU A O 1
ATOM 768 N N . THR A 1 98 ? -5.191 2.824 18.288 1.00 84.25 98 THR A N 1
ATOM 769 C CA . THR A 1 98 ? -4.074 2.306 17.527 1.00 84.25 98 THR A CA 1
ATOM 770 C C . THR A 1 98 ? -3.485 1.130 18.280 1.00 84.25 98 THR A C 1
ATOM 772 O O . THR A 1 98 ? -3.319 1.166 19.499 1.00 84.25 98 THR A O 1
ATOM 775 N N . THR A 1 99 ? -3.134 0.088 17.550 1.00 88.81 99 THR A N 1
ATOM 776 C CA . THR A 1 99 ? -2.412 -1.060 18.087 1.00 88.81 99 THR A CA 1
ATOM 777 C C . THR A 1 99 ? -0.917 -0.750 18.058 1.00 88.81 99 THR A C 1
ATOM 779 O O . THR A 1 99 ? -0.430 -0.192 17.077 1.00 88.81 99 THR A O 1
ATOM 782 N N . SER A 1 100 ? -0.182 -1.093 19.119 1.00 92.62 100 SER A N 1
ATOM 783 C CA . SER A 1 100 ? 1.280 -0.998 19.089 1.00 92.62 100 SER A CA 1
ATOM 784 C C . SER A 1 100 ? 1.864 -2.030 18.130 1.00 92.62 100 SER A C 1
ATOM 786 O O . SER A 1 100 ? 1.340 -3.142 17.988 1.00 92.62 100 SER A O 1
ATOM 788 N N . ILE A 1 101 ? 2.977 -1.686 17.494 1.00 94.06 101 ILE A N 1
ATOM 789 C CA . ILE A 1 101 ? 3.649 -2.574 16.548 1.00 94.06 101 ILE A CA 1
ATOM 790 C C . ILE A 1 101 ? 4.110 -3.851 17.263 1.00 94.06 101 ILE A C 1
ATOM 792 O O . ILE A 1 101 ? 3.931 -4.939 16.720 1.00 94.06 101 ILE A O 1
ATOM 796 N N . GLN A 1 102 ? 4.581 -3.760 18.512 1.00 93.50 102 GLN A N 1
ATOM 797 C CA . GLN A 1 102 ? 4.980 -4.934 19.298 1.00 93.50 102 GLN A CA 1
ATOM 798 C C . GLN A 1 102 ? 3.838 -5.949 19.445 1.00 93.50 102 GLN A C 1
ATOM 800 O O . GLN A 1 102 ? 4.016 -7.133 19.171 1.00 93.50 102 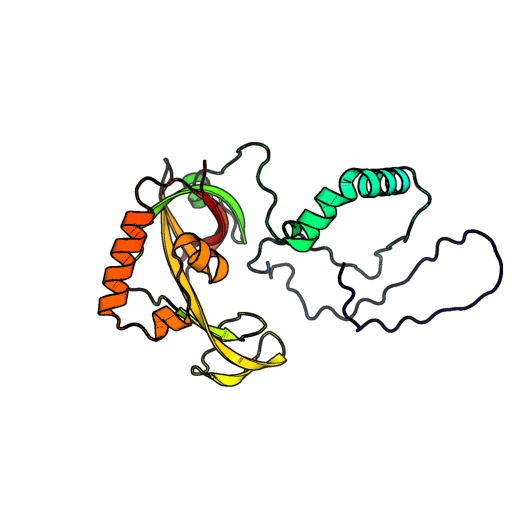GLN A O 1
ATOM 805 N N . LYS A 1 103 ? 2.622 -5.488 19.764 1.00 92.12 103 LYS A N 1
ATOM 806 C CA . LYS A 1 103 ? 1.456 -6.375 19.890 1.00 92.12 103 LYS A CA 1
ATOM 807 C C . LYS A 1 103 ? 1.131 -7.081 18.570 1.00 92.12 103 LYS A C 1
ATOM 809 O O . LYS A 1 103 ? 0.750 -8.255 18.579 1.00 92.12 103 LYS A O 1
ATOM 814 N N . ILE A 1 104 ? 1.305 -6.390 17.442 1.00 91.19 104 ILE A N 1
ATOM 815 C CA . ILE A 1 104 ? 1.134 -6.967 16.101 1.00 91.19 104 ILE A CA 1
ATOM 816 C C . ILE A 1 104 ? 2.229 -7.992 15.806 1.00 91.19 104 ILE A C 1
ATOM 818 O O . ILE A 1 104 ? 1.928 -9.027 15.216 1.00 91.19 104 ILE A O 1
ATOM 822 N N . MET A 1 105 ? 3.469 -7.749 16.228 1.00 89.56 105 MET A N 1
ATOM 823 C CA . MET A 1 105 ? 4.593 -8.674 16.045 1.00 89.56 105 MET A CA 1
ATOM 824 C C . MET A 1 105 ? 4.473 -9.937 16.902 1.00 89.56 105 MET A C 1
ATOM 826 O O . MET A 1 105 ? 4.837 -11.012 16.432 1.00 89.56 105 MET A O 1
ATOM 830 N N . ASP A 1 106 ? 3.875 -9.836 18.089 1.00 88.69 106 ASP A N 1
ATOM 831 C CA . ASP A 1 106 ? 3.683 -10.977 18.990 1.00 88.69 106 ASP A CA 1
ATOM 832 C C . ASP A 1 106 ? 2.426 -11.780 18.619 1.00 88.69 106 ASP A C 1
ATOM 834 O O . ASP A 1 106 ? 2.468 -12.993 18.412 1.00 88.69 106 ASP A O 1
ATOM 838 N N . SER A 1 107 ? 1.294 -11.096 18.418 1.00 86.50 107 SER A N 1
ATOM 839 C CA . SER A 1 107 ? -0.042 -11.726 18.395 1.00 86.50 107 SER A CA 1
ATOM 840 C C . SER A 1 107 ? -0.910 -11.415 17.169 1.00 86.50 107 SER A C 1
ATOM 842 O O . SER A 1 107 ? -2.016 -11.935 17.061 1.00 86.50 107 SER A O 1
ATOM 844 N N . GLY A 1 108 ? -0.439 -10.588 16.231 1.00 83.75 108 GLY A N 1
ATOM 845 C CA . GLY A 1 108 ? -1.182 -10.258 15.014 1.00 83.75 108 GLY A CA 1
ATOM 846 C C . GLY A 1 108 ? -1.414 -11.465 14.100 1.00 83.75 108 GLY A C 1
ATOM 847 O O . GLY A 1 108 ? -0.468 -12.041 13.565 1.00 83.75 108 GLY A O 1
ATOM 848 N N . GLU A 1 109 ? -2.681 -11.810 13.874 1.00 86.81 109 GLU A N 1
ATOM 849 C CA . GLU A 1 109 ? -3.077 -12.855 12.926 1.00 86.81 109 GLU A CA 1
ATOM 850 C C . GLU A 1 109 ? -2.800 -12.430 11.476 1.00 86.81 109 GLU A C 1
ATOM 852 O O . GLU A 1 109 ? -3.001 -11.269 11.101 1.00 86.81 109 GLU A O 1
ATOM 857 N N . LEU A 1 110 ? -2.386 -13.365 10.619 1.00 86.88 110 LEU A N 1
ATOM 858 C CA . LEU A 1 110 ? -2.173 -13.078 9.201 1.00 86.88 110 LEU A CA 1
ATOM 859 C C . LEU A 1 110 ? -3.478 -12.630 8.532 1.00 86.88 110 LEU A C 1
ATOM 861 O O . LEU A 1 110 ? -4.526 -13.250 8.677 1.00 86.88 110 LEU A O 1
ATOM 865 N N . GLY A 1 111 ? -3.410 -11.538 7.776 1.00 83.94 111 GLY A N 1
ATOM 866 C CA . GLY A 1 111 ? -4.567 -10.936 7.121 1.00 83.94 111 GLY A CA 1
ATOM 867 C C . GLY A 1 111 ? -5.391 -9.999 8.004 1.00 83.94 111 GLY A C 1
ATOM 868 O O . GLY A 1 111 ? -6.228 -9.278 7.454 1.00 83.94 111 GLY A O 1
ATOM 869 N N . SER A 1 112 ? -5.130 -9.945 9.316 1.00 85.62 112 SER A N 1
ATOM 870 C CA . SER A 1 112 ? -5.772 -8.978 10.211 1.00 85.62 112 SER A CA 1
ATOM 871 C C . SER A 1 112 ? -5.377 -7.539 9.860 1.00 85.62 112 SER A C 1
ATOM 873 O O . SER A 1 112 ? -4.287 -7.279 9.338 1.00 85.62 112 SER A O 1
ATOM 875 N N . ILE A 1 113 ? -6.298 -6.605 10.105 1.00 88.00 113 ILE A N 1
ATOM 876 C CA . ILE A 1 113 ? -6.142 -5.184 9.787 1.00 88.00 113 ILE A CA 1
ATOM 877 C C . ILE A 1 113 ? -6.052 -4.395 11.088 1.00 88.00 113 ILE A C 1
ATOM 879 O O . ILE A 1 113 ? -6.937 -4.511 11.932 1.00 88.00 113 ILE A O 1
ATOM 883 N N . HIS A 1 114 ? -5.021 -3.562 11.213 1.00 88.50 114 HIS A N 1
ATOM 884 C CA . HIS A 1 114 ? -4.763 -2.747 12.400 1.00 88.50 114 HIS A CA 1
ATOM 885 C C . HIS A 1 114 ? -4.484 -1.304 12.014 1.00 88.50 114 HIS A C 1
ATOM 887 O O . HIS A 1 114 ? -3.889 -1.029 10.972 1.00 88.50 114 HIS A O 1
ATOM 893 N N . TRP A 1 115 ? -4.880 -0.378 12.877 1.00 90.88 115 TRP A N 1
ATOM 894 C CA . TRP A 1 115 ? -4.424 1.003 12.806 1.00 90.88 115 TRP A CA 1
ATOM 895 C C . TRP A 1 115 ? -3.200 1.169 13.698 1.00 90.88 115 TRP A C 1
ATOM 897 O O . TRP A 1 115 ? -3.242 0.774 14.858 1.00 90.88 115 TRP A O 1
ATOM 907 N N . ILE A 1 116 ? -2.123 1.746 13.174 1.00 92.25 116 ILE A N 1
ATOM 908 C CA . ILE A 1 116 ? -0.888 2.022 13.914 1.00 92.25 116 ILE A CA 1
ATOM 909 C C . ILE A 1 116 ? -0.506 3.491 13.754 1.00 92.25 116 ILE A C 1
ATOM 911 O O . ILE A 1 116 ? -0.732 4.092 12.700 1.00 92.25 116 ILE A O 1
ATOM 915 N N . LYS A 1 117 ? 0.098 4.065 14.793 1.00 92.94 117 LYS A N 1
ATOM 916 C CA . LYS A 1 117 ? 0.699 5.399 14.752 1.00 92.94 117 LYS A CA 1
ATOM 917 C C . LYS A 1 117 ? 2.213 5.239 14.761 1.00 92.94 117 LYS A C 1
ATOM 919 O O . LYS A 1 117 ? 2.752 4.671 15.702 1.00 92.94 117 LYS A O 1
ATOM 924 N N . GLY A 1 118 ? 2.888 5.728 13.728 1.00 92.94 118 GLY A N 1
ATOM 925 C CA . GLY A 1 118 ? 4.335 5.568 13.597 1.00 92.94 118 GLY A CA 1
ATOM 926 C C . GLY A 1 118 ? 4.941 6.492 12.552 1.00 92.94 118 GLY A C 1
ATOM 927 O O . GLY A 1 118 ? 4.227 7.171 11.809 1.00 92.94 118 GLY A O 1
ATOM 928 N N . SER A 1 119 ? 6.266 6.528 12.501 1.00 94.69 119 SER A N 1
ATOM 929 C CA . SER A 1 119 ? 7.038 7.268 11.501 1.00 94.69 119 SER A CA 1
ATOM 930 C C . SER A 1 119 ? 7.762 6.303 10.566 1.00 94.69 119 SER A C 1
ATOM 932 O O . SER A 1 119 ? 8.053 5.163 10.926 1.00 94.69 119 SER A O 1
ATOM 934 N N . ILE A 1 120 ? 8.033 6.753 9.340 1.00 94.88 120 ILE A N 1
ATOM 935 C CA . ILE A 1 120 ? 8.878 6.009 8.401 1.00 94.88 120 ILE A CA 1
ATOM 936 C C . ILE A 1 120 ? 10.329 6.311 8.766 1.00 94.88 120 ILE A C 1
ATOM 938 O O . ILE A 1 120 ? 10.773 7.449 8.617 1.00 94.88 120 ILE A O 1
ATOM 942 N N . THR A 1 121 ? 11.050 5.307 9.256 1.00 93.50 121 THR A N 1
ATOM 943 C CA . THR A 1 121 ? 12.422 5.457 9.771 1.00 93.50 121 THR A CA 1
ATOM 944 C C . THR A 1 121 ? 13.483 4.994 8.789 1.00 93.50 121 THR A C 1
ATOM 946 O O . THR A 1 121 ? 14.606 5.493 8.830 1.00 93.50 121 THR A O 1
ATOM 949 N N . SER A 1 122 ? 13.133 4.091 7.873 1.00 92.56 122 SER A N 1
ATOM 950 C CA . SER A 1 122 ? 14.051 3.591 6.854 1.00 92.56 122 SER A CA 1
ATOM 951 C C . SER A 1 122 ? 13.322 3.210 5.569 1.00 92.56 122 SER A C 1
ATOM 953 O O . SER A 1 122 ? 12.181 2.741 5.586 1.00 92.56 122 SER A O 1
ATOM 955 N N . ILE A 1 123 ? 14.000 3.387 4.437 1.00 92.62 123 ILE A N 1
ATOM 956 C CA . ILE A 1 123 ? 13.606 2.861 3.130 1.00 92.62 123 ILE A CA 1
ATOM 957 C C . ILE A 1 123 ? 14.805 2.050 2.626 1.00 92.62 123 ILE A C 1
ATOM 959 O O . ILE A 1 123 ? 15.836 2.650 2.321 1.00 92.62 123 ILE A O 1
ATOM 963 N N . PRO A 1 124 ? 14.717 0.709 2.537 1.00 89.62 124 PRO A N 1
ATOM 964 C CA . PRO A 1 124 ? 15.822 -0.108 2.049 1.00 89.62 124 PRO A CA 1
ATOM 965 C C . PRO A 1 124 ? 16.284 0.339 0.659 1.00 89.62 124 PRO A C 1
ATOM 967 O O . PRO A 1 124 ? 15.477 0.437 -0.262 1.00 89.62 124 PRO A O 1
ATOM 970 N N . GLU A 1 125 ? 17.582 0.585 0.500 1.00 85.50 125 GLU A N 1
ATOM 971 C CA . GLU A 1 125 ? 18.178 1.023 -0.771 1.00 85.50 125 GLU A CA 1
ATOM 972 C C . GLU A 1 125 ? 18.186 -0.096 -1.824 1.00 85.50 125 GLU A C 1
ATOM 974 O O . GLU A 1 125 ? 17.962 0.140 -3.010 1.00 85.50 125 GLU A O 1
ATOM 979 N N . ASN A 1 126 ? 18.389 -1.339 -1.380 1.00 85.06 126 ASN A N 1
ATOM 980 C CA . ASN A 1 126 ? 18.475 -2.521 -2.237 1.00 85.06 126 ASN A CA 1
ATOM 981 C C . ASN A 1 126 ? 17.100 -3.164 -2.449 1.00 85.06 126 ASN A C 1
ATOM 983 O O . ASN A 1 126 ? 16.872 -4.318 -2.083 1.00 85.06 126 ASN A O 1
ATOM 987 N N . GLN A 1 127 ? 16.167 -2.411 -3.026 1.00 88.56 127 GLN A N 1
ATOM 988 C CA . GLN A 1 127 ? 14.845 -2.920 -3.385 1.00 88.56 127 GLN A CA 1
ATOM 989 C C . GLN A 1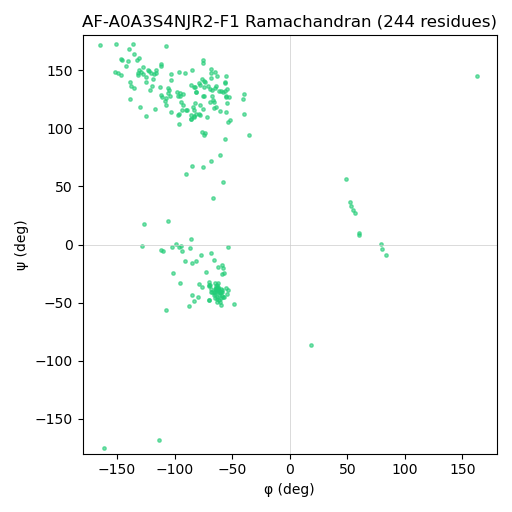 127 ? 14.442 -2.524 -4.804 1.00 88.56 127 GLN A C 1
ATOM 991 O O . GLN A 1 127 ? 14.926 -1.546 -5.367 1.00 88.56 127 GLN A O 1
ATOM 996 N N . GLN A 1 128 ? 13.498 -3.273 -5.371 1.00 87.94 128 GLN A N 1
ATOM 997 C CA . GLN A 1 128 ? 12.853 -2.888 -6.618 1.00 87.94 128 GLN A CA 1
ATOM 998 C C . GLN A 1 128 ? 11.697 -1.926 -6.317 1.00 87.94 128 GLN A C 1
ATOM 1000 O O . GLN A 1 128 ? 10.747 -2.304 -5.638 1.00 87.94 128 GLN A O 1
ATOM 1005 N N . PHE A 1 129 ? 11.775 -0.700 -6.839 1.00 91.44 129 PHE A N 1
ATOM 1006 C CA . PHE A 1 129 ? 10.812 0.377 -6.561 1.00 91.44 129 PHE A CA 1
ATOM 1007 C C . PHE A 1 129 ? 9.571 0.380 -7.469 1.00 91.44 129 PHE A C 1
ATOM 1009 O O . PHE A 1 129 ? 8.668 1.208 -7.330 1.00 91.44 129 PHE A O 1
ATOM 1016 N N . TRP A 1 130 ? 9.520 -0.533 -8.434 1.00 93.31 130 TRP A N 1
ATOM 1017 C CA . TRP A 1 130 ? 8.401 -0.675 -9.353 1.00 93.31 130 TRP A CA 1
ATOM 1018 C C . TRP A 1 130 ? 8.188 -2.137 -9.740 1.00 93.31 130 TRP A C 1
ATOM 1020 O O . TRP A 1 130 ? 9.085 -2.969 -9.631 1.00 93.31 130 TRP A O 1
ATOM 1030 N N . TYR A 1 131 ? 6.993 -2.465 -10.214 1.00 93.88 131 TYR A N 1
ATOM 1031 C CA . TYR A 1 131 ? 6.694 -3.767 -10.807 1.00 93.88 131 TYR A CA 1
ATOM 1032 C C . TYR A 1 131 ? 5.749 -3.601 -11.994 1.00 93.88 131 TYR A C 1
ATOM 1034 O O . TYR A 1 131 ? 4.973 -2.646 -12.045 1.00 93.88 131 TYR A O 1
ATOM 1042 N N . MET A 1 132 ? 5.805 -4.534 -12.945 1.00 95.12 132 MET A N 1
ATOM 1043 C CA . MET A 1 132 ? 4.835 -4.583 -14.038 1.00 95.12 132 MET A CA 1
ATOM 1044 C C . MET A 1 132 ? 3.504 -5.110 -13.535 1.00 95.12 132 MET A C 1
ATOM 1046 O O . MET A 1 132 ? 3.450 -6.112 -12.816 1.00 95.12 132 MET A O 1
ATOM 1050 N N . ALA A 1 133 ? 2.423 -4.453 -13.937 1.00 94.81 133 ALA A N 1
ATOM 1051 C CA . ALA A 1 133 ? 1.074 -4.831 -13.566 1.00 94.81 133 ALA A CA 1
ATOM 1052 C C . ALA A 1 133 ? 0.091 -4.669 -14.726 1.00 94.81 133 ALA A C 1
ATOM 1054 O O . ALA A 1 133 ? 0.283 -3.862 -15.629 1.00 94.81 133 ALA A O 1
ATOM 1055 N N . CYS A 1 134 ? -1.018 -5.398 -14.647 1.00 92.69 134 CYS A N 1
ATOM 1056 C CA . CYS A 1 134 ? -2.197 -5.162 -15.476 1.00 92.69 134 CYS A CA 1
ATOM 1057 C C . CYS A 1 134 ? -2.734 -3.734 -15.247 1.00 92.69 134 CYS A C 1
ATOM 1059 O O . CYS A 1 134 ? -2.900 -3.302 -14.094 1.00 92.69 134 CYS A O 1
ATOM 1061 N N . SER A 1 135 ? -3.020 -2.999 -16.327 1.00 92.25 135 SER A N 1
ATOM 1062 C CA . SER A 1 135 ? -3.522 -1.619 -16.243 1.00 92.25 135 SER A CA 1
ATOM 1063 C C . SER A 1 135 ? -4.886 -1.528 -15.534 1.00 92.25 135 SER A C 1
ATOM 1065 O O . SER A 1 135 ? -5.118 -0.607 -14.747 1.00 92.25 135 SER A O 1
ATOM 1067 N N . HIS A 1 136 ? -5.737 -2.545 -15.694 1.00 89.75 136 HIS A N 1
ATOM 1068 C CA . HIS A 1 136 ? -7.088 -2.579 -15.139 1.00 89.75 136 HIS A CA 1
ATOM 1069 C C . HIS A 1 136 ? -7.159 -3.146 -13.711 1.00 89.75 136 HIS A C 1
ATOM 1071 O O . HIS A 1 136 ? -7.759 -2.534 -12.829 1.00 89.75 136 HIS A O 1
ATOM 1077 N N . CYS A 1 137 ? -6.616 -4.344 -13.451 1.00 88.19 137 CYS A N 1
ATOM 1078 C CA . CYS A 1 137 ? -6.760 -5.010 -12.141 1.00 88.19 137 CYS A CA 1
ATOM 1079 C C . CYS A 1 137 ? -5.582 -4.791 -11.180 1.00 88.19 137 CYS A C 1
ATOM 1081 O O . CYS A 1 137 ? -5.626 -5.268 -10.045 1.00 88.19 137 CYS A O 1
ATOM 1083 N N . LYS A 1 138 ? -4.539 -4.079 -11.626 1.00 91.31 138 LYS A N 1
ATOM 1084 C CA . LYS A 1 138 ? -3.320 -3.757 -10.866 1.00 91.31 138 LYS A CA 1
ATOM 1085 C C . LYS A 1 138 ? -2.503 -4.966 -10.379 1.00 91.31 138 LYS A C 1
ATOM 1087 O O . LYS A 1 138 ? -1.562 -4.800 -9.611 1.00 91.31 138 LYS A O 1
ATOM 1092 N N . LYS A 1 139 ? -2.829 -6.191 -10.800 1.00 90.06 139 LYS A N 1
ATOM 1093 C CA . LYS A 1 139 ? -2.081 -7.393 -10.403 1.00 90.06 139 LYS A CA 1
ATOM 1094 C C . LYS A 1 139 ? -0.765 -7.495 -11.157 1.00 90.06 139 LYS A C 1
ATOM 1096 O O . LYS A 1 139 ? -0.713 -7.170 -12.342 1.00 90.06 139 LYS A O 1
ATOM 1101 N N . LYS A 1 140 ? 0.269 -7.961 -10.448 1.00 92.00 140 LYS A N 1
ATOM 1102 C CA . LYS A 1 140 ? 1.620 -8.154 -10.979 1.00 92.00 140 LYS A CA 1
ATOM 1103 C C . LYS A 1 140 ? 1.596 -9.072 -12.202 1.00 92.00 140 LYS A C 1
ATOM 1105 O O . LYS A 1 140 ? 0.892 -10.079 -12.205 1.00 92.00 140 LYS A O 1
ATOM 1110 N N . THR A 1 141 ? 2.387 -8.717 -13.203 1.00 93.31 141 THR A N 1
ATOM 1111 C CA . THR A 1 141 ? 2.635 -9.500 -14.412 1.00 93.31 141 THR A CA 1
ATOM 1112 C C . THR A 1 141 ? 4.143 -9.590 -14.669 1.00 93.31 141 THR A C 1
ATOM 1114 O O . THR A 1 141 ? 4.914 -8.814 -14.102 1.00 93.31 141 THR A O 1
ATOM 1117 N N . GLN A 1 142 ? 4.565 -10.569 -15.467 1.00 93.31 142 GLN A N 1
ATOM 1118 C CA . GLN A 1 142 ? 5.958 -10.728 -15.920 1.00 93.31 142 GLN A CA 1
ATOM 1119 C C . GLN A 1 142 ? 6.181 -10.165 -17.331 1.00 93.31 142 GLN A C 1
ATOM 1121 O O . GLN A 1 142 ? 7.285 -10.222 -17.860 1.00 93.31 142 GLN A O 1
ATOM 1126 N N . GLU A 1 143 ? 5.126 -9.617 -17.919 1.00 94.06 143 GLU A N 1
ATOM 1127 C CA . GLU A 1 143 ? 5.125 -8.999 -19.236 1.00 94.06 143 GLU A CA 1
ATOM 1128 C C . GLU A 1 143 ? 5.936 -7.699 -19.260 1.00 94.06 143 GLU A C 1
ATOM 1130 O O . GLU A 1 143 ? 6.048 -6.999 -18.251 1.00 94.06 143 GLU A O 1
ATOM 1135 N N . THR A 1 144 ? 6.505 -7.375 -20.419 1.00 93.69 144 THR A N 1
ATOM 1136 C CA . THR A 1 144 ? 7.336 -6.181 -20.629 1.00 93.69 144 THR A CA 1
ATOM 1137 C C . THR A 1 144 ? 6.505 -4.904 -20.716 1.00 93.69 144 THR A C 1
ATOM 1139 O O . THR A 1 144 ? 5.343 -4.945 -21.106 1.00 93.69 144 THR A O 1
ATOM 1142 N N . TYR A 1 145 ? 7.103 -3.746 -20.427 1.00 95.44 145 TYR A N 1
ATOM 1143 C CA . TYR A 1 145 ? 6.395 -2.467 -20.516 1.00 95.44 145 TYR A CA 1
ATOM 1144 C C . TYR A 1 145 ? 5.718 -2.265 -21.884 1.00 95.44 145 TYR A C 1
ATOM 1146 O O . TYR A 1 145 ? 6.360 -2.387 -22.926 1.00 95.44 145 TYR A O 1
ATOM 1154 N N . GLY A 1 146 ? 4.418 -1.963 -21.868 1.00 93.31 146 GLY A N 1
ATOM 1155 C CA . GLY A 1 146 ? 3.623 -1.687 -23.063 1.00 93.31 146 GLY A CA 1
ATOM 1156 C C . GLY A 1 146 ? 3.154 -2.920 -23.840 1.00 93.31 146 GLY A C 1
ATOM 1157 O O . GLY A 1 146 ? 2.396 -2.756 -24.797 1.00 93.31 146 GLY A O 1
ATOM 1158 N N . SER A 1 147 ? 3.535 -4.146 -23.455 1.00 94.50 147 SER A N 1
ATOM 1159 C CA . SER A 1 147 ? 3.051 -5.341 -24.155 1.00 94.50 147 SER A CA 1
ATOM 1160 C C . SER A 1 147 ? 1.592 -5.640 -23.810 1.00 94.50 147 SER A C 1
ATOM 1162 O O . SER A 1 147 ? 1.146 -5.498 -22.667 1.00 94.50 147 SER A O 1
ATOM 1164 N N . SER A 1 148 ? 0.834 -6.055 -24.826 1.00 95.25 148 SER A N 1
ATOM 1165 C CA . SER A 1 148 ? -0.530 -6.547 -24.661 1.00 95.25 148 SER A CA 1
ATOM 1166 C C . SER A 1 148 ? -0.517 -8.011 -24.229 1.00 95.25 148 SER A C 1
ATOM 1168 O O . SER A 1 148 ? 0.128 -8.834 -24.879 1.00 95.25 148 SER A O 1
ATOM 1170 N N . PHE A 1 149 ? -1.280 -8.356 -23.198 1.00 94.88 149 PHE A N 1
ATOM 1171 C CA . PHE A 1 149 ? -1.390 -9.715 -22.681 1.00 94.88 149 PHE A CA 1
ATOM 1172 C C . PHE A 1 149 ? -2.795 -10.003 -22.155 1.00 94.88 149 PHE A C 1
ATOM 1174 O O . PHE A 1 149 ? -3.553 -9.100 -21.801 1.00 94.88 149 PHE A O 1
ATOM 1181 N N . THR A 1 150 ? -3.150 -11.284 -22.071 1.00 95.31 150 THR A N 1
ATOM 1182 C CA . THR A 1 150 ? -4.378 -11.694 -21.379 1.00 95.31 150 THR A CA 1
ATOM 1183 C C . THR A 1 150 ? -4.074 -11.855 -19.897 1.00 95.31 150 THR A C 1
ATOM 1185 O O . THR A 1 150 ? -3.341 -12.758 -19.495 1.00 95.31 150 THR A O 1
ATOM 1188 N N . CYS A 1 151 ? -4.620 -10.974 -19.063 1.00 91.94 151 CYS A N 1
ATOM 1189 C CA . CYS A 1 151 ? -4.347 -11.008 -17.633 1.00 91.94 151 CYS A CA 1
ATOM 1190 C C . CYS A 1 151 ? -4.991 -12.231 -16.967 1.00 91.94 151 CYS A C 1
ATOM 1192 O O . CYS A 1 151 ? -6.212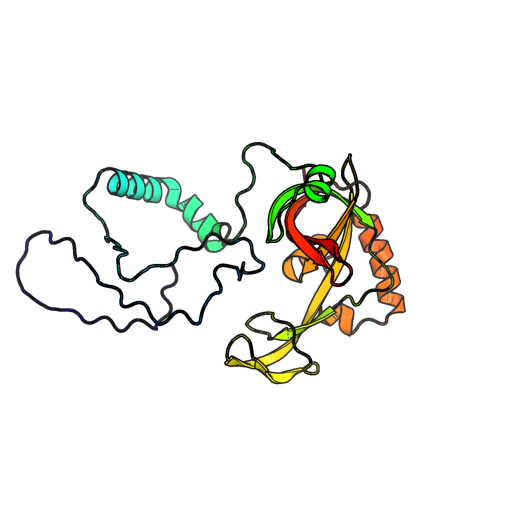 -12.350 -16.950 1.00 91.94 151 CYS A O 1
ATOM 1194 N N . LEU A 1 152 ? -4.182 -13.067 -16.310 1.00 90.88 152 LEU A N 1
ATOM 1195 C CA . LEU A 1 152 ? -4.637 -14.276 -15.603 1.00 90.88 152 LEU A CA 1
ATOM 1196 C C . LEU A 1 152 ? -5.595 -14.001 -14.430 1.00 90.88 152 LEU A C 1
ATOM 1198 O O . LEU A 1 152 ? -6.288 -14.902 -13.973 1.00 90.88 152 LEU A O 1
ATOM 1202 N N . ASN A 1 153 ? -5.622 -12.770 -13.908 1.00 90.06 153 ASN A N 1
ATOM 1203 C CA . ASN A 1 153 ? -6.455 -12.429 -12.755 1.00 90.06 153 ASN A CA 1
ATOM 1204 C C . ASN A 1 153 ? -7.813 -11.831 -13.145 1.00 90.06 153 ASN A C 1
ATOM 1206 O O . ASN A 1 153 ? -8.778 -11.997 -12.405 1.00 90.06 153 ASN A O 1
ATOM 1210 N N . CYS A 1 154 ? -7.903 -11.071 -14.242 1.00 90.00 154 CYS A N 1
ATOM 1211 C CA . CYS A 1 154 ? -9.174 -10.485 -14.689 1.00 90.00 154 CYS A CA 1
ATOM 1212 C C . CYS A 1 154 ? -9.702 -11.076 -16.000 1.00 90.00 154 CYS A C 1
ATOM 1214 O O . CYS A 1 154 ? -10.811 -10.722 -16.392 1.00 90.00 154 CYS A O 1
ATOM 1216 N N . ASN A 1 155 ? -8.942 -11.967 -16.647 1.00 91.69 155 ASN A N 1
ATOM 1217 C CA . ASN A 1 155 ? -9.253 -12.617 -17.922 1.00 91.69 155 ASN A CA 1
ATOM 1218 C C . ASN A 1 155 ? -9.623 -11.628 -19.038 1.00 91.69 155 ASN A C 1
ATOM 1220 O O . ASN A 1 155 ? -10.498 -11.897 -19.858 1.00 91.69 155 ASN A O 1
ATOM 1224 N N . LYS A 1 156 ? -8.965 -10.464 -19.059 1.00 91.06 156 LYS A N 1
ATOM 1225 C CA . LYS A 1 156 ? -9.118 -9.442 -20.101 1.00 91.06 156 LYS A CA 1
ATOM 1226 C C . LYS A 1 156 ? -7.795 -9.227 -20.823 1.00 91.06 156 LYS A C 1
ATOM 1228 O O . LYS A 1 156 ? -6.737 -9.315 -20.197 1.00 91.06 156 LYS A O 1
ATOM 1233 N N . LEU A 1 157 ? -7.881 -8.917 -22.116 1.00 94.31 157 LEU A N 1
ATOM 1234 C CA . LEU A 1 157 ? -6.762 -8.373 -22.876 1.00 94.31 157 LEU A CA 1
ATOM 1235 C C . LEU A 1 157 ? -6.451 -6.973 -22.341 1.00 94.31 157 LEU A C 1
ATOM 1237 O O . LEU A 1 157 ? -7.344 -6.128 -22.266 1.00 94.31 157 LEU A O 1
ATOM 1241 N N . ASP A 1 158 ? -5.211 -6.758 -21.929 1.00 94.50 158 ASP A N 1
ATOM 1242 C CA . ASP A 1 158 ? -4.768 -5.522 -21.298 1.00 94.50 158 ASP A CA 1
ATOM 1243 C C . ASP A 1 158 ? -3.280 -5.274 -21.580 1.00 94.50 158 ASP A C 1
ATOM 1245 O O . ASP A 1 158 ? -2.598 -6.132 -22.135 1.00 94.50 158 ASP A O 1
ATOM 1249 N N . ILE A 1 159 ? -2.776 -4.106 -21.195 1.00 95.75 159 ILE A N 1
ATOM 1250 C CA . ILE A 1 159 ? -1.376 -3.709 -21.329 1.00 95.75 159 ILE A CA 1
ATOM 1251 C C . ILE A 1 159 ? -0.637 -3.791 -19.992 1.00 95.75 159 ILE A C 1
ATOM 1253 O O . ILE A 1 159 ? -1.205 -3.560 -18.915 1.00 95.75 159 ILE A O 1
ATOM 1257 N N . ALA A 1 160 ? 0.649 -4.125 -20.062 1.00 96.00 160 ALA A N 1
ATOM 1258 C CA . ALA A 1 160 ? 1.546 -4.111 -18.916 1.00 96.00 160 ALA A CA 1
ATOM 1259 C C . ALA A 1 160 ? 2.073 -2.692 -18.654 1.00 96.00 160 ALA A C 1
ATOM 1261 O O . ALA A 1 160 ? 2.698 -2.072 -19.515 1.00 96.00 160 ALA A O 1
ATOM 1262 N N . VAL A 1 161 ? 1.821 -2.184 -17.446 1.00 95.62 161 VAL A N 1
ATOM 1263 C CA . VAL A 1 161 ? 2.230 -0.843 -17.005 1.00 95.62 161 VAL A CA 1
ATOM 1264 C C . VAL A 1 161 ? 3.047 -0.910 -15.709 1.00 95.62 161 VAL A C 1
ATOM 1266 O O . VAL A 1 161 ? 2.746 -1.744 -14.845 1.00 95.62 161 VAL A O 1
ATOM 1269 N N . PRO A 1 162 ? 4.062 -0.047 -15.531 1.00 95.25 162 PRO A N 1
ATOM 1270 C CA . PRO A 1 162 ? 4.822 0.039 -14.291 1.00 95.25 162 PRO A CA 1
ATOM 1271 C C . PRO A 1 162 ? 3.984 0.663 -13.174 1.00 95.25 162 PRO A C 1
ATOM 1273 O O . PRO A 1 162 ? 3.344 1.699 -13.359 1.00 95.25 162 PRO A O 1
ATOM 1276 N N . ARG A 1 163 ? 4.050 0.086 -11.973 1.00 94.19 163 ARG A N 1
ATOM 1277 C CA . ARG A 1 163 ? 3.447 0.651 -10.755 1.00 94.19 163 ARG A CA 1
ATOM 1278 C C . ARG A 1 163 ? 4.485 0.798 -9.652 1.00 94.19 163 ARG A C 1
ATOM 1280 O O . ARG A 1 163 ? 5.305 -0.098 -9.473 1.00 94.19 163 ARG A O 1
ATOM 1287 N N . CYS A 1 164 ? 4.426 1.909 -8.911 1.00 92.50 164 CYS A N 1
ATOM 1288 C CA . CYS A 1 164 ? 5.318 2.184 -7.777 1.00 92.50 164 CYS A CA 1
ATOM 1289 C C . CYS A 1 164 ? 5.059 1.143 -6.666 1.00 92.50 164 CYS A C 1
ATOM 1291 O O . CYS A 1 164 ? 3.905 0.829 -6.349 1.00 92.50 164 CYS A O 1
ATOM 1293 N N . VAL A 1 165 ? 6.124 0.586 -6.094 1.00 92.94 165 VAL A N 1
ATOM 1294 C CA . VAL A 1 165 ? 6.087 -0.253 -4.890 1.00 92.94 165 VAL A CA 1
ATOM 1295 C C . VAL A 1 165 ? 7.269 0.125 -4.016 1.00 92.94 165 VAL A C 1
ATOM 1297 O O . VAL A 1 165 ? 8.401 0.131 -4.482 1.00 92.94 165 VAL A O 1
ATOM 1300 N N . ILE A 1 166 ? 7.016 0.480 -2.762 1.00 93.00 166 ILE A N 1
ATOM 1301 C CA . ILE A 1 166 ? 8.067 0.944 -1.854 1.00 93.00 166 ILE A CA 1
ATOM 1302 C C . ILE A 1 166 ? 7.946 0.168 -0.555 1.00 93.00 166 ILE A C 1
ATOM 1304 O O . ILE A 1 166 ? 6.928 0.234 0.130 1.00 93.00 166 ILE A O 1
ATOM 1308 N N . ASN A 1 167 ? 8.987 -0.578 -0.219 1.00 93.88 167 ASN A N 1
ATOM 1309 C CA . ASN A 1 167 ? 9.159 -1.166 1.096 1.00 93.88 167 ASN A CA 1
ATOM 1310 C C . ASN A 1 167 ? 9.776 -0.124 2.018 1.00 93.88 167 ASN A C 1
ATOM 1312 O O . ASN A 1 167 ? 10.724 0.567 1.643 1.00 93.88 167 ASN A O 1
ATOM 1316 N N . VAL A 1 168 ? 9.234 -0.034 3.219 1.00 94.88 168 VAL A N 1
ATOM 1317 C CA . VAL A 1 168 ? 9.648 0.896 4.260 1.00 94.88 168 VAL A CA 1
ATOM 1318 C C . VAL A 1 168 ? 9.736 0.162 5.585 1.00 94.88 168 VAL A C 1
ATOM 1320 O O . VAL A 1 168 ? 9.192 -0.932 5.753 1.00 94.88 168 VAL A O 1
ATOM 1323 N N . GLU A 1 169 ? 10.402 0.782 6.538 1.00 95.12 169 GLU A N 1
ATOM 1324 C CA . GLU A 1 169 ? 10.337 0.426 7.943 1.00 95.12 169 GLU A CA 1
ATOM 1325 C C . GLU A 1 169 ? 9.538 1.499 8.680 1.00 95.12 169 GLU A C 1
ATOM 1327 O O . GLU A 1 169 ? 9.813 2.696 8.551 1.00 95.12 169 GLU A O 1
ATOM 1332 N N . ILE A 1 170 ? 8.509 1.060 9.400 1.00 95.25 170 ILE A N 1
ATOM 1333 C CA . ILE A 1 170 ? 7.676 1.917 10.240 1.00 95.25 170 ILE A CA 1
ATOM 1334 C C . ILE A 1 170 ? 8.060 1.642 11.683 1.00 95.25 170 ILE A C 1
ATOM 1336 O O . ILE A 1 170 ? 8.063 0.482 12.091 1.00 95.25 170 ILE A O 1
ATOM 1340 N N . THR A 1 171 ? 8.320 2.690 12.453 1.00 95.06 171 THR A N 1
ATOM 1341 C CA . THR A 1 171 ? 8.654 2.588 13.876 1.00 95.06 171 THR A CA 1
ATOM 1342 C C . THR A 1 171 ? 7.632 3.348 14.711 1.00 95.06 171 THR A C 1
ATOM 1344 O O . THR A 1 171 ? 7.229 4.462 14.364 1.00 95.06 171 THR A O 1
ATOM 1347 N N . ASP A 1 172 ? 7.207 2.738 15.813 1.00 93.81 172 ASP A N 1
ATOM 1348 C CA . ASP A 1 172 ? 6.432 3.382 16.873 1.00 93.81 172 ASP A CA 1
ATOM 1349 C C . ASP A 1 172 ? 7.264 3.454 18.166 1.00 93.81 172 ASP A C 1
ATOM 1351 O O . ASP A 1 172 ? 8.471 3.223 18.159 1.00 93.81 172 ASP A O 1
ATOM 1355 N N . SER A 1 173 ? 6.643 3.790 19.299 1.00 91.25 173 SER A N 1
ATOM 1356 C CA . SER A 1 173 ? 7.346 3.839 20.589 1.00 91.25 173 SER A CA 1
ATOM 1357 C C . SER A 1 173 ? 7.784 2.468 21.119 1.00 91.25 173 SER A C 1
ATOM 1359 O O . SER A 1 173 ? 8.440 2.410 22.156 1.00 91.25 173 SER A O 1
ATOM 1361 N N . THR A 1 174 ? 7.377 1.372 20.474 1.00 93.56 174 THR A N 1
ATOM 1362 C CA . THR A 1 174 ? 7.626 0.001 20.929 1.00 93.56 174 THR A CA 1
ATOM 1363 C C . THR A 1 174 ? 8.666 -0.707 20.073 1.00 93.56 174 THR A C 1
ATOM 1365 O O . THR A 1 174 ? 9.663 -1.182 20.609 1.00 93.56 174 THR A O 1
ATOM 1368 N N . THR A 1 175 ? 8.457 -0.786 18.759 1.00 94.88 175 THR A N 1
ATOM 1369 C CA . THR A 1 175 ? 9.329 -1.530 17.842 1.00 94.88 175 THR A CA 1
ATOM 1370 C C . THR A 1 175 ? 9.118 -1.080 16.394 1.00 94.88 175 THR A C 1
ATOM 1372 O O . THR A 1 175 ? 8.386 -0.124 16.122 1.00 94.88 175 THR A O 1
ATOM 1375 N N . SER A 1 176 ? 9.775 -1.752 15.450 1.00 94.75 176 SER A N 1
ATOM 1376 C CA . SER A 1 176 ? 9.615 -1.520 14.019 1.00 94.75 176 SER A CA 1
ATOM 1377 C C . SER A 1 176 ? 8.951 -2.687 13.285 1.00 94.75 176 SER A C 1
ATOM 1379 O O . SER A 1 176 ? 8.978 -3.841 13.716 1.00 94.75 176 SER A O 1
ATOM 1381 N N . ILE A 1 177 ? 8.320 -2.374 12.153 1.00 94.56 177 ILE A N 1
ATOM 1382 C CA . ILE A 1 177 ? 7.758 -3.354 11.222 1.00 94.56 177 ILE A CA 1
ATOM 1383 C C . ILE A 1 177 ? 8.065 -2.955 9.784 1.00 94.56 177 ILE A C 1
ATOM 1385 O O . ILE A 1 177 ? 7.908 -1.800 9.380 1.00 94.56 177 ILE A O 1
ATOM 1389 N N . HIS A 1 178 ? 8.462 -3.938 8.980 1.00 94.75 178 HIS A N 1
ATOM 1390 C CA . HIS A 1 178 ? 8.596 -3.753 7.543 1.00 94.75 178 HIS A CA 1
ATOM 1391 C C . HIS A 1 178 ? 7.224 -3.722 6.880 1.00 94.75 178 HIS A C 1
ATOM 1393 O O . HIS A 1 178 ? 6.429 -4.653 7.034 1.00 94.75 178 HIS A O 1
ATOM 1399 N N . ALA A 1 179 ? 6.973 -2.686 6.089 1.00 94.75 179 ALA A N 1
ATOM 1400 C CA . ALA A 1 179 ? 5.717 -2.505 5.389 1.00 94.75 179 ALA A CA 1
ATOM 1401 C C . ALA A 1 179 ? 5.923 -2.193 3.907 1.00 94.75 179 ALA A C 1
ATOM 1403 O O . ALA A 1 179 ? 6.911 -1.575 3.523 1.00 94.75 179 ALA A O 1
ATOM 1404 N N . THR A 1 180 ? 4.968 -2.586 3.070 1.00 94.38 180 THR A N 1
ATOM 1405 C CA . THR A 1 180 ? 4.969 -2.288 1.635 1.00 94.38 180 THR A CA 1
ATOM 1406 C C . THR A 1 180 ? 3.854 -1.301 1.301 1.00 94.38 180 THR A C 1
ATOM 1408 O O . THR A 1 180 ? 2.683 -1.541 1.614 1.00 94.38 180 THR A O 1
ATOM 1411 N N . LEU A 1 181 ? 4.216 -0.209 0.629 1.00 93.19 181 LEU A N 1
ATOM 1412 C CA . LEU A 1 181 ? 3.297 0.726 -0.010 1.00 93.19 181 LEU A CA 1
ATOM 1413 C C . LEU A 1 181 ? 3.142 0.367 -1.479 1.00 93.19 181 LEU A C 1
ATOM 1415 O O . LEU A 1 181 ? 4.128 0.226 -2.203 1.00 93.19 181 LEU A O 1
ATOM 1419 N N . PHE A 1 182 ? 1.896 0.275 -1.927 1.00 91.56 182 PHE A N 1
ATOM 1420 C CA . PHE A 1 182 ? 1.568 0.122 -3.337 1.00 91.56 182 PHE A CA 1
ATOM 1421 C C . PHE A 1 182 ? 1.087 1.447 -3.909 1.00 91.56 182 PHE A C 1
ATOM 1423 O O . PHE A 1 182 ? 0.348 2.167 -3.242 1.00 91.56 182 PHE A O 1
ATOM 1430 N N . GLU A 1 183 ? 1.499 1.714 -5.147 1.00 88.50 183 GLU A N 1
ATOM 1431 C CA . GLU A 1 183 ? 1.060 2.781 -6.050 1.00 88.50 183 GLU A CA 1
ATOM 1432 C C . GLU A 1 183 ? 0.346 3.960 -5.384 1.00 88.50 183 GLU A C 1
ATOM 1434 O O . GLU A 1 183 ? 1.022 4.917 -5.040 1.00 88.50 183 GLU A O 1
ATOM 1439 N N . ASP A 1 184 ? -0.975 3.893 -5.182 1.00 87.69 184 ASP A N 1
ATOM 1440 C CA . ASP A 1 184 ? -1.786 5.012 -4.686 1.00 87.69 184 ASP A CA 1
ATOM 1441 C C . ASP A 1 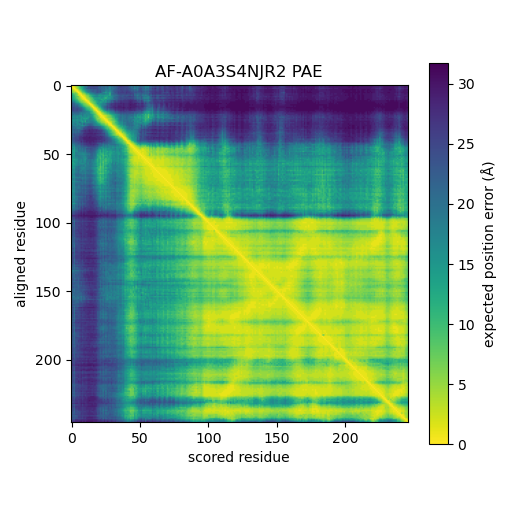184 ? -1.236 5.581 -3.357 1.00 87.69 184 ASP A C 1
ATOM 1443 O O . ASP A 1 184 ? -1.114 6.795 -3.194 1.00 87.69 184 ASP A O 1
ATOM 1447 N N . GLU A 1 185 ? -0.823 4.716 -2.424 1.00 89.31 185 GLU A N 1
ATOM 1448 C CA . GLU A 1 185 ? -0.253 5.135 -1.136 1.00 89.31 185 GLU A CA 1
ATOM 1449 C C . GLU A 1 185 ? 1.211 5.569 -1.255 1.00 89.31 185 GLU A C 1
ATOM 1451 O O . GLU A 1 185 ? 1.636 6.513 -0.589 1.00 89.31 185 GLU A O 1
ATOM 1456 N N . ALA A 1 186 ? 1.979 4.936 -2.142 1.00 90.56 186 ALA A N 1
ATOM 1457 C CA . ALA A 1 186 ? 3.353 5.348 -2.412 1.00 90.56 186 ALA A CA 1
ATOM 1458 C C . ALA A 1 186 ? 3.395 6.745 -3.066 1.00 90.56 186 ALA A C 1
ATOM 1460 O O . ALA A 1 186 ? 4.154 7.613 -2.640 1.00 90.56 186 ALA A O 1
ATOM 1461 N N . GLN A 1 187 ? 2.514 7.004 -4.033 1.00 90.19 187 GLN A N 1
ATOM 1462 C CA . GLN A 1 187 ? 2.350 8.298 -4.690 1.00 90.19 187 GLN A CA 1
ATOM 1463 C C . GLN A 1 187 ? 1.864 9.365 -3.708 1.00 90.19 187 GLN A C 1
ATOM 1465 O O . GLN A 1 187 ? 2.313 10.505 -3.765 1.00 90.19 187 GLN A O 1
ATOM 1470 N N . LYS A 1 188 ? 0.988 9.006 -2.766 1.00 89.38 188 LYS A N 1
ATOM 1471 C CA . LYS A 1 188 ? 0.498 9.934 -1.742 1.00 89.38 188 LYS A CA 1
ATOM 1472 C C . LYS A 1 188 ? 1.597 10.431 -0.800 1.00 89.38 188 LYS A C 1
ATOM 1474 O O . LYS A 1 188 ? 1.587 11.604 -0.429 1.00 89.38 188 LYS A O 1
ATOM 1479 N N . ILE A 1 189 ? 2.509 9.553 -0.379 1.00 89.56 189 ILE A N 1
ATOM 1480 C CA . ILE A 1 189 ? 3.577 9.913 0.570 1.00 89.56 189 ILE A CA 1
ATOM 1481 C C . ILE A 1 189 ? 4.786 10.516 -0.151 1.00 89.56 189 ILE A C 1
ATOM 1483 O O . ILE A 1 189 ? 5.336 11.517 0.309 1.00 89.56 189 ILE A O 1
ATOM 1487 N N . PHE A 1 190 ? 5.186 9.921 -1.274 1.00 89.69 190 PHE A N 1
ATOM 1488 C CA . PHE A 1 190 ? 6.464 10.201 -1.931 1.00 89.69 190 PHE A CA 1
ATOM 1489 C C . PHE A 1 190 ? 6.336 10.952 -3.260 1.00 89.69 190 PHE A C 1
ATOM 1491 O O . PHE A 1 190 ? 7.350 11.319 -3.851 1.00 89.69 190 PHE A O 1
ATOM 1498 N N . SER A 1 191 ? 5.114 11.173 -3.753 1.00 89.38 191 SER A N 1
ATOM 1499 C CA . SER A 1 191 ? 4.856 11.761 -5.075 1.00 89.38 191 SER A CA 1
ATOM 1500 C C . SER A 1 191 ? 5.546 10.999 -6.221 1.00 89.38 191 SER A C 1
ATOM 1502 O O . SER A 1 191 ? 5.898 11.591 -7.238 1.00 89.38 191 SER A O 1
ATOM 1504 N N . CYS A 1 192 ? 5.737 9.680 -6.063 1.00 86.81 192 CYS A N 1
ATOM 1505 C CA . CYS A 1 192 ? 6.309 8.792 -7.079 1.00 86.81 192 CYS A CA 1
ATOM 1506 C C . CYS A 1 192 ? 5.247 8.297 -8.070 1.00 86.81 192 CYS A C 1
ATOM 1508 O O . CYS A 1 192 ? 4.100 8.057 -7.696 1.00 86.81 192 CYS A O 1
ATOM 1510 N N . THR A 1 193 ? 5.647 8.030 -9.313 1.00 90.69 193 THR A N 1
ATOM 1511 C CA . THR A 1 193 ? 4.874 7.189 -10.242 1.00 90.69 193 THR A CA 1
ATOM 1512 C C . THR A 1 193 ? 5.739 6.023 -10.708 1.00 90.69 193 THR A C 1
ATOM 1514 O O . THR A 1 193 ? 6.962 6.139 -10.779 1.00 90.69 193 THR A O 1
ATOM 1517 N N . GLY A 1 194 ? 5.118 4.879 -11.013 1.00 89.50 194 GLY A N 1
ATOM 1518 C CA . GLY A 1 194 ? 5.860 3.696 -11.460 1.00 89.50 194 GLY A CA 1
ATOM 1519 C C . GLY A 1 194 ? 6.648 3.956 -12.744 1.00 89.50 194 GLY A C 1
ATOM 1520 O O . GLY A 1 194 ? 7.799 3.547 -12.851 1.00 89.50 194 GLY A O 1
ATOM 1521 N N . GLU A 1 195 ? 6.043 4.680 -13.687 1.00 91.50 195 GLU A N 1
ATOM 1522 C CA . GLU A 1 195 ? 6.677 5.047 -14.954 1.00 91.50 195 GLU A CA 1
ATOM 1523 C C . GLU A 1 195 ? 7.877 5.975 -14.755 1.00 91.50 195 GLU A C 1
ATOM 1525 O O . GLU A 1 195 ? 8.927 5.738 -15.347 1.00 91.50 195 GLU A O 1
ATOM 1530 N N . HIS A 1 196 ? 7.760 6.977 -13.875 1.00 90.56 196 HIS A N 1
ATOM 1531 C CA . HIS A 1 196 ? 8.879 7.863 -13.567 1.00 90.56 196 HIS A CA 1
ATOM 1532 C C . HIS A 1 196 ? 10.060 7.072 -13.000 1.00 90.56 196 HIS A C 1
ATOM 1534 O O . HIS A 1 196 ? 11.150 7.136 -13.551 1.00 90.56 196 HIS A O 1
ATOM 1540 N N . ILE A 1 197 ? 9.836 6.251 -11.970 1.00 90.44 197 ILE A N 1
ATOM 1541 C CA . ILE A 1 197 ? 10.913 5.477 -11.331 1.00 90.44 197 ILE A CA 1
ATOM 1542 C C . ILE A 1 197 ? 11.563 4.486 -12.302 1.00 90.44 197 ILE A C 1
ATOM 1544 O O . ILE A 1 197 ? 12.775 4.287 -12.251 1.00 90.44 197 ILE A O 1
ATOM 1548 N N . MET A 1 198 ? 10.767 3.846 -13.165 1.00 91.56 198 MET A N 1
ATOM 1549 C CA . MET A 1 198 ? 11.270 2.898 -14.159 1.00 91.56 198 MET A CA 1
ATOM 1550 C C . MET A 1 198 ? 12.194 3.574 -15.177 1.00 91.56 198 MET A C 1
ATOM 1552 O O . MET A 1 198 ? 13.201 2.983 -15.562 1.00 91.56 198 MET A O 1
ATOM 1556 N N . ASN A 1 199 ? 11.857 4.795 -15.596 1.00 90.19 199 ASN A N 1
ATOM 1557 C CA . ASN A 1 199 ? 12.627 5.552 -16.583 1.00 90.19 199 ASN A CA 1
ATOM 1558 C C . ASN A 1 199 ? 13.802 6.331 -15.964 1.00 90.19 199 ASN A C 1
ATOM 1560 O O . ASN A 1 199 ? 14.697 6.761 -16.691 1.00 90.19 199 ASN A O 1
ATOM 1564 N N . THR A 1 200 ? 13.819 6.511 -14.642 1.00 86.88 200 THR A N 1
ATOM 1565 C CA . THR A 1 200 ? 14.884 7.223 -13.929 1.00 86.88 200 THR A CA 1
ATOM 1566 C C . THR A 1 200 ? 16.100 6.315 -13.687 1.00 86.88 200 THR A C 1
ATOM 1568 O O . THR A 1 200 ? 15.952 5.200 -13.172 1.00 86.88 200 THR A O 1
ATOM 1571 N N . PRO A 1 201 ? 17.329 6.775 -13.995 1.00 82.56 201 PRO A N 1
ATOM 1572 C CA . PRO A 1 201 ? 18.554 6.051 -13.676 1.00 82.56 201 PRO A CA 1
ATOM 1573 C C . PRO A 1 201 ? 18.669 5.703 -12.188 1.00 82.56 201 PRO A C 1
ATOM 1575 O O . PRO A 1 201 ? 18.325 6.487 -11.306 1.00 82.56 201 PRO A O 1
ATOM 1578 N N . MET A 1 202 ? 19.253 4.543 -11.884 1.00 76.44 202 MET A N 1
ATOM 1579 C CA . MET A 1 202 ? 19.358 4.029 -10.511 1.00 76.44 202 MET A CA 1
ATOM 1580 C C . MET A 1 202 ? 20.047 5.007 -9.539 1.00 76.44 202 MET A C 1
ATOM 1582 O O . MET A 1 202 ? 19.609 5.149 -8.403 1.00 76.44 202 MET A O 1
ATOM 1586 N N . LYS A 1 203 ? 21.075 5.737 -9.996 1.00 77.50 203 LYS A N 1
ATOM 1587 C CA . LYS A 1 203 ? 21.758 6.766 -9.194 1.00 77.50 203 LYS A CA 1
ATOM 1588 C C . LYS A 1 203 ? 20.821 7.904 -8.774 1.00 77.50 203 LYS A C 1
ATOM 1590 O O . LYS A 1 203 ? 20.840 8.315 -7.621 1.00 77.50 203 LYS A O 1
ATOM 1595 N N . GLU A 1 204 ? 19.990 8.379 -9.694 1.00 79.25 204 GLU A N 1
ATOM 1596 C CA . GLU A 1 204 ? 19.024 9.446 -9.426 1.00 79.25 204 GLU A CA 1
ATOM 1597 C C . GLU A 1 204 ? 17.901 8.959 -8.505 1.00 79.25 204 GLU A C 1
ATOM 1599 O O . GLU A 1 204 ? 17.480 9.692 -7.613 1.00 79.25 204 GLU A O 1
ATOM 1604 N N . ASN A 1 205 ? 17.487 7.693 -8.632 1.00 80.31 205 ASN A N 1
ATOM 1605 C CA . ASN A 1 205 ? 16.567 7.075 -7.677 1.00 80.31 205 ASN A CA 1
ATOM 1606 C C . ASN A 1 205 ? 17.143 7.084 -6.247 1.00 80.31 205 ASN A C 1
ATOM 1608 O O . ASN A 1 205 ? 16.407 7.379 -5.309 1.00 80.31 205 ASN A O 1
ATOM 1612 N N . TYR A 1 206 ? 18.449 6.855 -6.059 1.00 81.31 206 TYR A N 1
ATOM 1613 C CA . TYR A 1 206 ? 19.078 6.958 -4.734 1.00 81.31 206 TYR A CA 1
ATOM 1614 C C . TYR A 1 206 ? 19.048 8.372 -4.150 1.00 81.31 206 TYR A C 1
ATOM 1616 O O . TYR A 1 206 ? 18.824 8.544 -2.950 1.00 81.31 206 TYR A O 1
ATOM 1624 N N . ASP A 1 207 ? 19.237 9.398 -4.975 1.00 84.88 207 ASP A N 1
ATOM 1625 C CA . ASP A 1 207 ? 19.126 10.780 -4.507 1.00 84.88 207 ASP A CA 1
ATOM 1626 C C . ASP A 1 207 ? 17.670 11.146 -4.173 1.00 84.88 207 ASP A C 1
ATOM 1628 O O . ASP A 1 207 ? 17.422 11.820 -3.169 1.00 84.88 207 ASP A O 1
ATOM 1632 N N . GLN A 1 208 ? 16.696 10.607 -4.917 1.00 84.88 208 GLN A N 1
ATOM 1633 C CA . GLN A 1 208 ? 15.276 10.724 -4.569 1.00 84.88 208 GLN A CA 1
ATOM 1634 C C . GLN A 1 208 ? 14.938 10.044 -3.239 1.00 84.88 208 GLN A C 1
ATOM 1636 O O . GLN A 1 208 ? 14.188 10.613 -2.445 1.00 84.88 208 GLN A O 1
ATOM 1641 N N . LEU A 1 209 ? 15.538 8.888 -2.928 1.00 86.62 209 LEU A N 1
ATOM 1642 C CA . LEU A 1 209 ? 15.347 8.234 -1.627 1.00 86.62 209 LEU A CA 1
ATOM 1643 C C . LEU A 1 209 ? 15.779 9.131 -0.467 1.00 86.62 209 LEU A C 1
ATOM 1645 O O . LEU A 1 209 ? 15.065 9.224 0.530 1.00 86.62 209 LEU A O 1
ATOM 1649 N N . LYS A 1 210 ? 16.900 9.851 -0.602 1.00 88.81 210 LYS A N 1
ATOM 1650 C CA . LYS A 1 210 ? 17.355 10.804 0.427 1.00 88.81 210 LYS A CA 1
ATOM 1651 C C . LYS A 1 210 ? 16.351 11.938 0.622 1.00 88.81 210 LYS A C 1
ATOM 1653 O O . LYS A 1 210 ? 16.090 12.339 1.757 1.00 88.81 210 LYS A O 1
ATOM 1658 N N . ILE A 1 211 ? 15.765 12.438 -0.467 1.00 90.31 211 ILE A N 1
ATOM 1659 C CA . ILE A 1 211 ? 14.723 13.472 -0.423 1.00 90.31 211 ILE A CA 1
ATOM 1660 C C . ILE A 1 211 ? 13.463 12.927 0.260 1.00 90.31 211 ILE A C 1
ATOM 1662 O O . ILE A 1 211 ? 12.912 13.587 1.141 1.00 90.31 211 ILE A O 1
ATOM 1666 N N . TRP A 1 212 ? 13.024 11.718 -0.094 1.00 91.25 212 TRP A N 1
ATOM 1667 C CA . TRP A 1 212 ? 11.881 11.048 0.531 1.00 91.25 212 TRP A CA 1
ATOM 1668 C C . TRP A 1 212 ? 12.085 10.824 2.027 1.00 91.25 212 TRP A C 1
ATOM 1670 O O . TRP A 1 212 ? 11.196 11.159 2.810 1.00 91.25 212 TRP A O 1
ATOM 1680 N N . MET A 1 213 ? 13.263 10.342 2.428 1.00 91.19 213 MET A N 1
ATOM 1681 C CA . MET A 1 213 ? 13.630 10.159 3.833 1.00 91.19 213 MET A CA 1
ATOM 1682 C C . MET A 1 213 ? 13.614 11.480 4.596 1.00 91.19 213 MET A C 1
ATOM 1684 O O . MET A 1 213 ? 12.945 11.586 5.622 1.00 91.19 213 MET A O 1
ATOM 1688 N N . LYS A 1 214 ? 14.255 12.523 4.057 1.00 89.44 214 LYS A N 1
ATOM 1689 C CA . LYS A 1 214 ? 14.237 13.866 4.654 1.00 89.44 214 LYS A CA 1
ATOM 1690 C C . LYS A 1 214 ? 12.816 14.420 4.774 1.00 89.44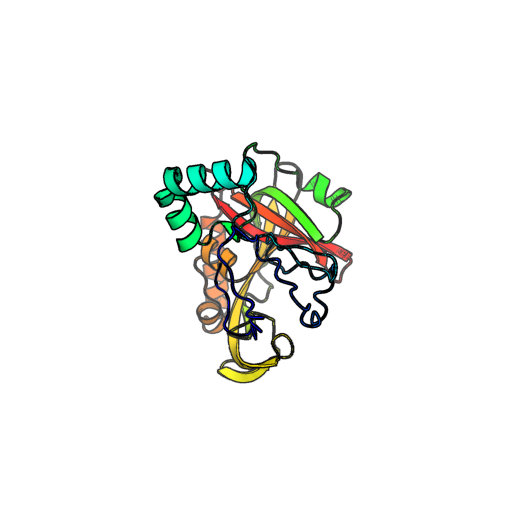 214 LYS A C 1
ATOM 1692 O O . LYS A 1 214 ? 12.476 15.058 5.762 1.00 89.44 214 LYS A O 1
ATOM 1697 N N . ASN A 1 215 ? 11.966 14.156 3.784 1.00 87.69 215 ASN A N 1
ATOM 1698 C CA . ASN A 1 215 ? 10.572 14.583 3.806 1.00 87.69 215 ASN A CA 1
ATOM 1699 C C . ASN A 1 215 ? 9.716 13.788 4.792 1.00 87.69 215 ASN A C 1
ATOM 1701 O O . ASN A 1 215 ? 8.674 14.300 5.191 1.00 87.69 215 ASN A O 1
ATOM 1705 N N . CYS A 1 216 ? 10.095 12.566 5.158 1.00 87.62 216 CYS A N 1
ATOM 1706 C CA . CYS A 1 216 ? 9.392 11.769 6.167 1.00 87.62 216 CYS A CA 1
ATOM 1707 C C . CYS A 1 216 ? 9.938 11.989 7.581 1.00 87.62 216 CYS A C 1
ATOM 1709 O O . CYS A 1 216 ? 9.264 11.626 8.544 1.00 87.62 216 CYS A O 1
ATOM 1711 N N . GLN A 1 217 ? 11.114 12.607 7.701 1.00 84.44 217 GLN A N 1
ATOM 1712 C CA . GLN A 1 217 ? 11.740 12.927 8.974 1.00 84.44 217 GLN A CA 1
ATOM 1713 C C . GLN A 1 217 ? 10.786 13.738 9.865 1.00 84.44 217 GLN A C 1
ATOM 1715 O O . GLN A 1 217 ? 10.110 14.657 9.398 1.00 84.44 217 GLN A O 1
ATOM 1720 N N . ASP A 1 218 ? 10.696 13.334 11.134 1.00 82.94 218 ASP A N 1
ATOM 1721 C CA . ASP A 1 218 ? 9.855 13.927 12.185 1.00 82.94 218 ASP A CA 1
ATOM 1722 C C . ASP A 1 218 ? 8.339 13.925 11.909 1.00 82.94 218 ASP A C 1
ATOM 1724 O O . ASP A 1 218 ? 7.561 14.516 12.660 1.00 82.94 218 ASP A O 1
ATOM 1728 N N . LYS A 1 219 ? 7.879 13.227 10.861 1.00 90.06 219 LYS A N 1
ATOM 1729 C CA . LYS A 1 219 ? 6.451 13.095 10.556 1.00 90.06 219 LYS A CA 1
ATOM 1730 C C . LYS A 1 219 ? 5.890 11.815 11.138 1.00 90.06 219 LYS A C 1
ATOM 1732 O O . LYS A 1 219 ? 6.370 10.714 10.866 1.00 90.06 219 LYS A O 1
ATOM 1737 N N . ILE A 1 220 ? 4.805 11.974 11.882 1.00 91.38 220 ILE A N 1
ATOM 1738 C CA . ILE A 1 220 ? 4.015 10.861 12.385 1.00 91.38 220 ILE A CA 1
ATOM 1739 C C . ILE A 1 220 ? 2.820 10.662 11.462 1.00 91.38 220 ILE A C 1
ATOM 1741 O O . ILE A 1 220 ? 2.089 11.596 11.120 1.00 91.38 220 ILE A O 1
ATOM 1745 N N . PHE A 1 221 ? 2.614 9.416 11.070 1.00 91.31 221 PHE A N 1
ATOM 1746 C CA . PHE A 1 221 ? 1.504 9.003 10.240 1.00 91.31 221 PHE A CA 1
ATOM 1747 C C . PHE A 1 221 ? 0.609 8.043 11.017 1.00 91.31 221 PHE A C 1
ATOM 1749 O O . PHE A 1 221 ? 1.055 7.279 11.876 1.00 91.31 221 PHE A O 1
ATOM 1756 N N . LEU A 1 222 ? -0.672 8.078 10.673 1.00 91.69 222 LEU A N 1
ATOM 1757 C CA . LEU A 1 222 ? -1.639 7.060 11.033 1.00 91.69 222 LEU A CA 1
ATOM 1758 C C . LEU A 1 222 ? -1.762 6.097 9.846 1.00 91.69 222 LEU A C 1
ATOM 1760 O O . LEU A 1 222 ? -2.262 6.472 8.780 1.00 91.69 222 LEU A O 1
ATOM 1764 N N . PHE A 1 223 ? -1.284 4.868 10.020 1.00 91.88 223 PHE A N 1
ATOM 1765 C CA . PHE A 1 223 ? -1.334 3.826 8.999 1.00 91.88 223 PHE A CA 1
ATOM 1766 C C . PHE A 1 223 ? -2.417 2.807 9.329 1.00 91.88 223 PHE A C 1
ATOM 1768 O O . PHE A 1 223 ? -2.479 2.297 10.442 1.00 91.88 223 PHE A O 1
ATOM 1775 N N . CYS A 1 224 ? -3.230 2.453 8.340 1.00 90.75 224 CYS A N 1
ATOM 1776 C CA . CYS A 1 224 ? -4.007 1.224 8.370 1.00 90.75 224 CYS A CA 1
ATOM 1777 C C . CYS A 1 224 ? -3.195 0.145 7.661 1.00 90.75 224 CYS A C 1
ATOM 1779 O O . CYS A 1 224 ? -2.923 0.264 6.461 1.00 90.75 224 CYS A O 1
ATOM 1781 N N . ILE A 1 225 ? -2.794 -0.885 8.395 1.00 91.69 225 ILE A N 1
ATOM 1782 C CA . ILE A 1 225 ? -1.941 -1.955 7.898 1.00 91.69 225 ILE A CA 1
ATOM 1783 C C . ILE A 1 225 ? -2.661 -3.295 7.905 1.00 91.69 225 ILE A C 1
ATOM 1785 O O . ILE A 1 225 ? -3.480 -3.570 8.777 1.00 91.69 225 ILE A O 1
ATOM 1789 N N . LYS A 1 226 ? -2.322 -4.146 6.941 1.00 91.12 226 LYS A N 1
ATOM 1790 C CA . LYS A 1 226 ? -2.714 -5.553 6.898 1.00 91.12 226 LYS A CA 1
ATOM 1791 C C . LYS A 1 226 ? -1.503 -6.422 7.194 1.00 91.12 226 LYS A C 1
ATOM 1793 O O . LYS A 1 226 ? -0.509 -6.326 6.472 1.00 91.12 226 LYS A O 1
ATOM 1798 N N . VAL A 1 227 ? -1.599 -7.279 8.203 1.00 91.25 227 VAL A N 1
ATOM 1799 C CA . VAL A 1 227 ? -0.511 -8.189 8.585 1.00 91.25 227 VAL A CA 1
ATOM 1800 C C . VAL A 1 227 ? -0.319 -9.249 7.504 1.00 91.25 227 VAL A C 1
ATOM 1802 O O . VAL A 1 227 ? -1.284 -9.836 7.006 1.00 91.25 227 VAL A O 1
ATOM 1805 N N . GLN A 1 228 ? 0.931 -9.489 7.133 1.00 89.00 228 GLN A N 1
ATOM 1806 C CA . GLN A 1 228 ? 1.353 -10.518 6.193 1.00 89.00 228 GLN A CA 1
ATOM 1807 C C . GLN A 1 228 ? 2.633 -11.196 6.669 1.00 89.00 228 GLN A C 1
ATOM 1809 O O . GLN A 1 228 ? 3.321 -10.729 7.574 1.00 89.00 228 GLN A O 1
ATOM 1814 N N . GLU A 1 229 ? 2.966 -12.301 6.020 1.00 84.06 229 GLU A N 1
ATOM 1815 C CA . GLU A 1 229 ? 4.211 -13.014 6.243 1.00 84.06 229 GLU A CA 1
ATOM 1816 C C . GLU A 1 229 ? 5.087 -12.911 4.998 1.00 84.06 229 GLU A C 1
ATOM 1818 O O . GLU A 1 229 ? 4.615 -13.036 3.864 1.00 84.06 229 GLU A O 1
ATOM 1823 N N . HIS A 1 230 ? 6.371 -12.643 5.205 1.00 77.38 230 HIS A N 1
ATOM 1824 C CA . HIS A 1 230 ? 7.366 -12.750 4.152 1.00 77.38 230 HIS A CA 1
ATOM 1825 C C . HIS A 1 230 ? 7.697 -14.223 3.884 1.00 77.38 230 HIS A C 1
ATOM 1827 O O . HIS A 1 230 ? 7.568 -15.066 4.763 1.00 77.38 230 HIS A O 1
ATOM 1833 N N . GLN A 1 231 ? 8.231 -14.534 2.701 1.00 66.25 231 GLN A N 1
ATOM 1834 C CA . GLN A 1 231 ? 8.671 -15.896 2.358 1.00 66.25 231 GLN A CA 1
ATOM 1835 C C . GLN A 1 231 ? 9.738 -16.456 3.319 1.00 66.25 231 GLN A C 1
ATOM 1837 O O . GLN A 1 231 ? 9.915 -17.664 3.400 1.00 66.25 231 GLN A O 1
ATOM 1842 N N . SER A 1 232 ? 10.435 -15.587 4.060 1.00 70.56 232 SER A N 1
ATOM 1843 C CA . SER A 1 232 ? 11.413 -15.959 5.090 1.00 70.56 232 SER A CA 1
ATOM 1844 C C . SER A 1 232 ? 10.808 -16.223 6.479 1.00 70.56 232 SER A C 1
ATOM 1846 O O . SER A 1 232 ? 11.566 -16.374 7.432 1.00 70.56 232 SER A O 1
ATOM 1848 N N . GLY A 1 233 ? 9.479 -16.201 6.629 1.00 73.38 233 GLY A N 1
ATOM 1849 C CA . GLY A 1 233 ? 8.782 -16.375 7.913 1.00 73.38 233 GLY A CA 1
ATOM 1850 C C . GLY A 1 233 ? 8.750 -15.128 8.808 1.00 73.38 233 GLY A C 1
ATOM 1851 O O . GLY A 1 233 ? 8.217 -15.152 9.913 1.00 73.38 233 GLY A O 1
ATOM 1852 N N . GLN A 1 234 ? 9.325 -14.006 8.360 1.00 80.81 234 GLN A N 1
ATOM 1853 C CA . GLN A 1 234 ? 9.266 -12.743 9.100 1.00 80.81 234 GLN A CA 1
ATOM 1854 C C . GLN A 1 234 ? 7.946 -12.013 8.836 1.00 80.81 234 GLN A C 1
ATOM 1856 O O . GLN A 1 234 ? 7.526 -11.873 7.683 1.00 80.81 234 GLN A O 1
ATOM 1861 N N . ARG A 1 235 ? 7.318 -11.488 9.897 1.00 84.88 235 ARG A N 1
ATOM 1862 C CA . ARG A 1 235 ? 6.112 -10.661 9.776 1.00 84.88 235 ARG A CA 1
ATOM 1863 C C . ARG A 1 235 ? 6.418 -9.366 9.024 1.00 84.88 235 ARG A C 1
ATOM 1865 O O . ARG A 1 235 ? 7.429 -8.704 9.254 1.00 84.88 235 ARG A O 1
ATOM 1872 N N . ARG A 1 236 ? 5.516 -9.017 8.115 1.00 90.44 236 ARG A N 1
ATOM 1873 C CA . ARG A 1 236 ? 5.499 -7.770 7.352 1.00 90.44 236 ARG A CA 1
ATOM 1874 C C . ARG A 1 236 ? 4.085 -7.214 7.315 1.00 90.44 236 ARG A C 1
ATOM 1876 O O . ARG A 1 236 ? 3.125 -7.862 7.727 1.00 90.44 236 ARG A O 1
ATOM 1883 N N . ALA A 1 237 ? 3.946 -6.010 6.795 1.00 92.19 237 ALA A N 1
ATOM 1884 C CA . ALA A 1 237 ? 2.662 -5.367 6.614 1.00 92.19 237 ALA A CA 1
ATOM 1885 C C . ALA A 1 237 ? 2.472 -4.870 5.180 1.00 92.19 237 ALA A C 1
ATOM 1887 O O . ALA A 1 237 ? 3.420 -4.509 4.489 1.00 92.19 237 ALA A O 1
ATOM 1888 N N . ILE A 1 238 ? 1.222 -4.791 4.740 1.00 91.25 238 ILE A N 1
ATOM 1889 C CA . ILE A 1 238 ? 0.839 -3.947 3.606 1.00 91.25 238 ILE A CA 1
ATOM 1890 C C . ILE A 1 238 ? 0.148 -2.714 4.166 1.00 91.25 238 ILE A C 1
ATOM 1892 O O . ILE A 1 238 ? -0.810 -2.850 4.928 1.00 91.25 238 ILE A O 1
ATOM 1896 N N . ILE A 1 239 ? 0.589 -1.523 3.765 1.00 90.44 239 ILE A N 1
ATOM 1897 C CA . ILE A 1 239 ? -0.145 -0.293 4.066 1.00 90.44 239 ILE A CA 1
ATOM 1898 C C . ILE A 1 239 ? -1.366 -0.234 3.143 1.00 90.44 239 ILE A C 1
ATOM 1900 O O . ILE A 1 239 ? -1.232 -0.164 1.923 1.00 90.44 239 ILE A O 1
ATOM 1904 N N . ILE A 1 240 ? -2.560 -0.273 3.738 1.00 85.06 240 ILE A N 1
ATOM 1905 C CA . ILE A 1 240 ? -3.840 -0.098 3.036 1.00 85.06 240 ILE A CA 1
ATOM 1906 C C . ILE A 1 240 ? -4.103 1.389 2.801 1.00 85.06 240 ILE A C 1
ATOM 1908 O O . ILE A 1 240 ? -4.524 1.781 1.717 1.00 85.06 240 ILE A O 1
ATOM 1912 N N . THR A 1 241 ? -3.886 2.207 3.832 1.00 85.31 241 THR A N 1
ATOM 1913 C CA . THR A 1 241 ? -3.972 3.665 3.743 1.00 85.31 241 THR A CA 1
ATOM 1914 C C . THR A 1 241 ? -3.062 4.319 4.771 1.00 85.31 241 THR A C 1
ATOM 1916 O O . THR A 1 241 ? -2.879 3.810 5.874 1.00 85.31 241 THR A O 1
ATOM 1919 N N . SER A 1 242 ? -2.545 5.488 4.422 1.00 84.81 242 SER A N 1
ATOM 1920 C CA . SER A 1 242 ? -1.754 6.364 5.282 1.00 84.81 242 SER A CA 1
ATOM 1921 C C . SER A 1 242 ? -2.430 7.725 5.427 1.00 84.81 242 SER A C 1
ATOM 1923 O O . SER A 1 242 ? -3.104 8.202 4.510 1.00 84.81 242 SER A O 1
ATOM 1925 N N . GLN A 1 243 ? -2.286 8.369 6.579 1.00 84.00 243 GLN A N 1
ATOM 1926 C CA . GLN A 1 243 ? -2.750 9.737 6.817 1.00 84.00 243 GLN A CA 1
ATOM 1927 C C . GLN A 1 243 ? -1.687 10.467 7.631 1.00 84.00 243 GLN A C 1
ATOM 1929 O O . GLN A 1 243 ? -1.100 9.877 8.534 1.00 84.00 243 GLN A O 1
ATOM 1934 N N . LYS A 1 244 ? -1.417 11.737 7.314 1.00 78.31 244 LYS A N 1
ATOM 1935 C CA . LYS A 1 244 ? -0.588 12.570 8.192 1.00 78.31 244 LYS A CA 1
ATOM 1936 C C . LYS A 1 244 ? -1.376 12.794 9.477 1.00 78.31 244 LYS A C 1
ATOM 1938 O O . LYS A 1 244 ? -2.550 13.150 9.401 1.00 78.31 244 LYS A O 1
ATOM 1943 N N . ASN A 1 245 ? -0.756 12.518 10.617 1.00 66.69 245 ASN A N 1
ATOM 1944 C CA . ASN A 1 245 ? -1.346 12.867 11.897 1.00 66.69 245 ASN A CA 1
ATOM 1945 C C . ASN A 1 245 ? -1.095 14.367 12.100 1.00 66.69 245 ASN A C 1
ATOM 1947 O O . ASN A 1 245 ? 0.069 14.760 12.168 1.00 66.69 245 ASN A O 1
ATOM 1951 N N . GLU A 1 246 ? -2.160 15.175 12.084 1.00 51.38 246 GLU A N 1
ATOM 1952 C CA . GLU A 1 246 ? -2.104 16.606 12.435 1.00 51.38 246 GLU A CA 1
ATOM 1953 C C . GLU A 1 246 ? -1.578 16.811 13.863 1.00 51.38 246 GLU A C 1
ATOM 1955 O O . GLU A 1 246 ? -1.802 15.915 14.721 1.00 51.38 246 GLU A O 1
#

Radius of gyration: 22.69 Å; Cα contacts (8 Å, |Δi|>4): 367; chains: 1; bounding box: 75×36×46 Å

Solvent-accessible surface area (backbone atoms only — not comparable to full-atom values): 14970 Å² total; per-residue (Å²): 137,84,82,73,98,76,77,88,80,86,81,86,88,77,92,74,98,65,97,68,77,68,77,60,84,71,77,74,69,78,68,76,76,69,46,94,80,60,67,61,83,53,65,55,88,79,86,84,80,55,90,86,59,79,62,73,67,86,54,97,45,72,70,51,54,50,50,50,54,49,48,66,78,40,39,71,63,50,52,50,38,58,74,70,45,54,75,53,48,65,78,76,66,92,59,86,79,51,50,56,56,48,56,45,71,77,70,54,52,78,68,40,74,46,40,32,62,30,28,60,77,45,62,70,82,93,60,75,57,48,46,32,14,36,70,85,80,63,46,78,49,91,58,54,83,71,40,76,44,71,38,90,86,77,76,40,82,41,38,21,37,51,34,25,29,45,58,33,31,37,33,44,100,74,36,72,45,44,30,35,26,49,35,75,51,33,26,69,78,60,71,53,47,15,57,58,60,71,74,44,55,71,70,58,51,54,57,47,49,54,52,47,50,61,69,32,54,95,42,47,28,42,34,35,30,30,35,38,70,41,98,85,72,46,73,31,31,36,51,58,42,74,40,79,58,128

Mean predicted aligned error: 13.03 Å

InterPro domains:
  IPR012340 Nucleic acid-binding, OB-fold [G3DSA:2.40.50.140] (89-245)
  IPR012340 Nucleic acid-binding, OB-fold [SSF50249] (100-231)
  IPR013955 Replication factor A, C-terminal [PF08646] (116-235)

Nearest PDB structures (foldseek):
  3u50-assembly1_C  TM=7.857E-01  e=2.265E-07  Tetrahymena thermophila
  8c5y-assembly1_J  TM=7.360E-01  e=1.608E-07  Pyrococcus abyssi
  8oel-assembly1_D  TM=6.891E-01  e=4.759E-07  Pyrococcus abyssi
  8oej-assembly1_D  TM=6.881E-01  e=5.334E-07  Pyrococcus abyssi
  8aaj-assembly1_A  TM=6.235E-01  e=2.795E-06  Pyrococcus abyssi GE5

Organism: NCBI:txid337451